Protein AF-A0A0D3I0X2-F1 (afdb_monomer_lite)

Foldseek 3Di:
DDPVVVVVVCVVVPPVDDPPPLDAQPPDDQDPVQVVVDPLFQQQDDDDGGPQLLVLLVVLVVQCVDVVCVVVSVVSSCVSCVVNVHDCPDPSNDDDQLAPDDPPDDDPDDDDDNGPWDWQAQDADPPPRDTGTFGQRPQQDPVSWHADPPPRDTDDVVVVLVSLLVVLVVLLVCQVPFAWAFPPPRDSDDPPDPGDTDGPDDVVVNLSVLVSQLSSCVSNVRVVSNVSSVVSCCVVPVPPDVPVVVVVPPDD

pLDDT: mean 73.33, std 18.52, range [32.84, 94.56]

Secondary structure (DSSP, 8-state):
--HHHHHHHHHHH-----S---PPTTSSSPPHHHHHTS---TT--S----HHHHHHHHHHHHHTTSGGGHHHHHHHHHHHHHHTT--TT-GGGS---S------S--------SS---EEEEEEPTTT--EEEEETTTSB-TTS-BB-TTT-PBPPHHHHHHHHHHHHHHHHHHHHSPPEEETTT--S--SS--PPEEESS-HHHHHHHHHHHHHHHHHHT-HHHHHHHHHHHHHHHTT--TTHHHHTTS--

InterPro domains:
  IPR029703 DNA polymerase epsilon catalytic subunit [PTHR10670] (107-233)
  IPR054475 DNA polymerase-epsilon, zinc finger domain [PF22912] (177-227)

Radius of gyration: 24.67 Å; chains: 1; bounding box: 51×56×85 Å

Sequence (252 aa):
MSAIEKVAEVRTTMSSAGAVEVRRPGEGEPTDEELSSFPLAAGAHLPMSSPALEFTKMVTHLVGLDPLLEDGVVRLRRNLLQLLAVQEFAPEARFVNPCRTFCALRQPARFVNPCRTFVLPDAVCSHCHDVRDLDLCRDATPSREWACSVCGSTHDPEVVEARLVQVVQQRAMAFLAQDRECRKCRTERCPTCAGRFTLRKPPDELRATFDTFASIAHHFDLPYLAETCAWLSASVFGKFSKAEVANCFQRR

Organism: Emiliania huxleyi (strain CCMP1516) (NCBI:txid280463)

Structure (mmCIF, N/CA/C/O backbone):
data_AF-A0A0D3I0X2-F1
#
_entry.id   AF-A0A0D3I0X2-F1
#
loop_
_atom_site.group_PDB
_atom_site.id
_atom_site.type_symbol
_atom_site.label_atom_id
_atom_site.label_alt_id
_atom_site.label_comp_id
_atom_site.label_asym_id
_atom_site.label_entity_id
_atom_site.label_seq_id
_atom_site.pdbx_PDB_ins_code
_atom_site.Cartn_x
_atom_site.Cartn_y
_atom_site.Cartn_z
_atom_site.occupancy
_atom_site.B_iso_or_equiv
_atom_site.auth_seq_id
_atom_site.auth_comp_id
_atom_site.auth_asym_id
_atom_site.auth_atom_id
_atom_site.pdbx_PDB_model_num
ATOM 1 N N . MET A 1 1 ? 1.845 -29.295 53.803 1.00 52.22 1 MET A N 1
ATOM 2 C CA . MET A 1 1 ? 1.586 -29.344 52.353 1.00 52.22 1 MET A CA 1
ATOM 3 C C . MET A 1 1 ? 2.565 -28.427 51.645 1.00 52.22 1 MET A C 1
ATOM 5 O O . MET A 1 1 ? 2.591 -27.233 51.938 1.00 52.22 1 MET A O 1
ATOM 9 N N . SER A 1 2 ? 3.426 -29.006 50.813 1.00 67.19 2 SER A N 1
ATOM 10 C CA . SER A 1 2 ? 4.481 -28.311 50.064 1.00 67.19 2 SER A CA 1
ATOM 11 C C . SER A 1 2 ? 3.876 -27.456 48.945 1.00 67.19 2 SER A C 1
ATOM 13 O O . SER A 1 2 ? 2.837 -27.805 48.389 1.00 67.19 2 SER A O 1
ATOM 15 N N . ALA A 1 3 ? 4.531 -26.353 48.567 1.00 60.84 3 ALA A N 1
ATOM 16 C CA . ALA A 1 3 ? 4.123 -25.535 47.417 1.00 60.84 3 ALA A CA 1
ATOM 17 C C . ALA A 1 3 ? 3.986 -26.367 46.123 1.00 60.84 3 ALA A C 1
ATOM 19 O O . ALA A 1 3 ? 3.169 -26.051 45.265 1.00 60.84 3 ALA A O 1
ATOM 20 N N . ILE A 1 4 ? 4.730 -27.473 46.027 1.00 64.81 4 ILE A N 1
ATOM 21 C CA . ILE A 1 4 ? 4.690 -28.423 44.909 1.00 64.81 4 ILE A CA 1
ATOM 22 C C . ILE A 1 4 ? 3.347 -29.169 44.843 1.00 64.81 4 ILE A C 1
ATOM 24 O O . ILE A 1 4 ? 2.810 -29.360 43.755 1.00 64.81 4 ILE A O 1
ATOM 28 N N . GLU A 1 5 ? 2.768 -29.536 45.988 1.00 66.75 5 GLU A N 1
ATOM 29 C CA . GLU A 1 5 ? 1.476 -30.238 46.047 1.00 66.75 5 GLU A CA 1
ATOM 30 C C . GLU A 1 5 ? 0.333 -29.312 45.624 1.00 66.75 5 GLU A C 1
ATOM 32 O O . GLU A 1 5 ? -0.530 -29.717 44.852 1.00 66.75 5 GLU A O 1
ATOM 37 N N . LYS A 1 6 ? 0.392 -28.032 46.015 1.00 67.31 6 LYS A N 1
ATOM 38 C CA . LYS A 1 6 ? -0.587 -27.018 45.590 1.00 67.31 6 LYS A CA 1
ATOM 39 C C . LYS A 1 6 ? -0.515 -26.719 44.092 1.00 67.31 6 LYS A C 1
ATOM 41 O O . LYS A 1 6 ? -1.543 -26.524 43.457 1.00 67.31 6 LYS A O 1
ATOM 46 N N . VAL A 1 7 ? 0.684 -26.701 43.503 1.00 60.53 7 VAL A N 1
ATOM 47 C CA . VAL A 1 7 ? 0.844 -26.525 42.048 1.00 60.53 7 VAL A CA 1
ATOM 48 C C . VAL A 1 7 ? 0.309 -27.739 41.285 1.00 60.53 7 VAL A C 1
ATOM 50 O O . VAL A 1 7 ? -0.297 -27.566 40.229 1.00 60.53 7 VAL A O 1
ATOM 53 N N . ALA A 1 8 ? 0.492 -28.953 41.815 1.00 59.06 8 ALA A N 1
ATOM 54 C CA . ALA A 1 8 ? -0.076 -30.168 41.234 1.00 59.06 8 ALA A CA 1
ATOM 55 C C . ALA A 1 8 ? -1.611 -30.175 41.313 1.00 59.06 8 ALA A C 1
ATOM 57 O O . ALA A 1 8 ? -2.262 -30.502 40.325 1.00 59.06 8 ALA A O 1
ATOM 58 N N . GLU A 1 9 ? -2.170 -29.735 42.441 1.00 57.31 9 GLU A N 1
ATOM 59 C CA . GLU A 1 9 ? -3.611 -29.625 42.678 1.00 57.31 9 GLU A CA 1
ATOM 60 C C . GLU A 1 9 ? -4.268 -28.569 41.779 1.00 57.31 9 GLU A C 1
ATOM 62 O O . GLU A 1 9 ? -5.304 -28.834 41.178 1.00 57.31 9 GLU A O 1
ATOM 67 N N . VAL A 1 10 ? -3.638 -27.407 41.577 1.00 61.03 10 VAL A N 1
ATOM 68 C CA . VAL A 1 10 ? -4.113 -26.393 40.613 1.00 61.03 10 VAL A CA 1
ATOM 69 C C . VAL A 1 10 ? -4.079 -26.937 39.179 1.00 61.03 10 VAL A C 1
ATOM 71 O O . VAL A 1 10 ? -4.982 -26.658 38.394 1.00 61.03 10 VAL A O 1
ATOM 74 N N . ARG A 1 11 ? -3.083 -27.765 38.835 1.00 53.34 11 ARG A N 1
ATOM 75 C CA . ARG A 1 11 ? -2.975 -28.397 37.509 1.00 53.34 11 ARG A CA 1
ATOM 76 C C . ARG A 1 11 ? -4.053 -29.448 37.243 1.00 53.34 11 ARG A C 1
ATOM 78 O O . ARG A 1 11 ? -4.432 -29.616 36.090 1.00 53.34 11 ARG A O 1
ATOM 85 N N . THR A 1 12 ? -4.509 -30.164 38.270 1.00 54.72 12 THR A N 1
ATOM 86 C CA . THR A 1 12 ? -5.566 -31.180 38.143 1.00 54.72 12 THR A CA 1
ATOM 87 C C . THR A 1 12 ? -6.973 -30.617 38.321 1.00 54.72 12 THR A C 1
ATOM 89 O O . THR A 1 12 ? -7.910 -31.167 37.751 1.00 54.72 12 THR A O 1
ATOM 92 N N . THR A 1 13 ? -7.140 -29.529 39.078 1.00 50.38 13 THR A N 1
ATOM 93 C CA . THR A 1 13 ? -8.457 -28.917 39.348 1.00 50.38 13 THR A CA 1
ATOM 94 C C . THR A 1 13 ? -8.849 -27.838 38.342 1.00 50.38 13 THR A C 1
ATOM 96 O O . THR A 1 13 ? -10.039 -27.642 38.096 1.00 50.38 13 THR A O 1
ATOM 99 N N . MET A 1 14 ? -7.888 -27.172 37.695 1.00 43.53 14 MET A N 1
ATOM 100 C CA . MET A 1 14 ? -8.181 -26.253 36.594 1.00 43.53 14 MET A CA 1
ATOM 101 C C . MET A 1 14 ? -8.300 -27.031 35.281 1.00 43.53 14 MET A C 1
ATOM 103 O O . MET A 1 14 ? -7.376 -27.053 34.467 1.00 43.53 14 MET A O 1
ATOM 107 N N . SER A 1 15 ? -9.467 -27.630 35.034 1.00 49.09 15 SER A N 1
ATOM 108 C CA . SER A 1 15 ? -9.894 -27.905 33.658 1.00 49.09 15 SER A CA 1
ATOM 109 C C . SER A 1 15 ? -10.128 -26.556 32.973 1.00 49.09 15 SER A C 1
ATOM 111 O O . SER A 1 15 ? -11.235 -26.027 32.973 1.00 49.09 15 SER A O 1
ATOM 113 N N . SER A 1 16 ? -9.064 -25.948 32.442 1.00 48.19 16 SER A N 1
ATOM 114 C CA . SER A 1 16 ? -9.124 -24.653 31.748 1.00 48.19 16 SER A CA 1
ATOM 115 C C . SER A 1 16 ? -9.831 -24.729 30.394 1.00 48.19 16 SER A C 1
ATOM 117 O O . SER A 1 16 ? -9.992 -23.715 29.724 1.00 48.19 16 SER A O 1
ATOM 119 N N . ALA A 1 17 ? -10.250 -25.920 29.983 1.00 42.09 17 ALA A N 1
ATOM 120 C CA . ALA A 1 17 ? -11.205 -26.099 28.917 1.00 42.09 17 ALA A CA 1
ATOM 121 C C . ALA A 1 17 ? -12.562 -26.371 29.573 1.00 42.09 17 ALA A C 1
ATOM 123 O O . ALA A 1 17 ? -12.828 -27.476 30.051 1.00 42.09 17 ALA A O 1
ATOM 124 N N . GLY A 1 18 ? -13.455 -25.376 29.550 1.00 37.41 18 GLY A N 1
ATOM 125 C CA . GLY A 1 18 ? -14.846 -25.728 29.277 1.00 37.41 18 GLY A CA 1
ATOM 126 C C . GLY A 1 18 ? -14.848 -26.603 28.023 1.00 37.41 18 GLY A C 1
ATOM 127 O O . GLY A 1 18 ? -13.968 -26.433 27.179 1.00 37.41 18 GLY A O 1
ATOM 128 N N . ALA A 1 19 ? -15.762 -27.564 27.924 1.00 39.19 19 ALA A N 1
ATOM 129 C CA . ALA A 1 19 ? -15.902 -28.452 26.771 1.00 39.19 19 ALA A CA 1
ATOM 130 C C . ALA A 1 19 ? -16.348 -27.675 25.512 1.00 39.19 19 ALA A C 1
ATOM 132 O O . ALA A 1 19 ? -17.413 -27.906 24.954 1.00 39.19 19 ALA A O 1
ATOM 133 N N . VAL A 1 20 ? -15.545 -26.699 25.103 1.00 46.72 20 VAL A N 1
ATOM 134 C CA . VAL A 1 20 ? -15.553 -26.094 23.791 1.00 46.72 20 VAL A CA 1
ATOM 135 C C . VAL A 1 20 ? -14.783 -27.080 22.940 1.00 46.72 20 VAL A C 1
ATOM 137 O O . VAL A 1 20 ? -13.605 -27.346 23.178 1.00 46.72 20 VAL A O 1
ATOM 140 N N . GLU A 1 21 ? -15.486 -27.685 21.999 1.00 43.50 21 GLU A N 1
ATOM 141 C CA . GLU A 1 21 ? -14.891 -28.493 20.951 1.00 43.50 21 GLU A CA 1
ATOM 142 C C . GLU A 1 21 ? -13.906 -27.592 20.190 1.00 43.50 21 GLU A C 1
ATOM 144 O O . GLU A 1 21 ? -14.297 -26.762 19.371 1.00 43.50 21 GLU A O 1
ATOM 149 N N . VAL A 1 22 ? -12.616 -27.670 20.533 1.00 51.34 22 VAL A N 1
ATOM 150 C CA . VAL A 1 22 ? -11.572 -26.923 19.830 1.00 51.34 22 VAL A CA 1
ATOM 151 C C . VAL A 1 22 ? -11.404 -27.591 18.471 1.00 51.34 22 VAL A C 1
ATOM 153 O O . VAL A 1 22 ? -10.641 -28.547 18.322 1.00 51.34 22 VAL A O 1
ATOM 156 N N . ARG A 1 23 ? -12.164 -27.118 17.480 1.00 55.72 23 ARG A N 1
ATOM 157 C CA . ARG A 1 23 ? -11.932 -27.464 16.077 1.00 55.72 23 ARG A CA 1
ATOM 158 C C . ARG A 1 23 ? -10.517 -27.047 15.709 1.00 55.72 23 ARG A C 1
ATOM 160 O O . ARG A 1 23 ? -10.079 -25.946 16.056 1.00 55.72 23 ARG A O 1
ATOM 167 N N . ARG A 1 24 ? -9.796 -27.916 15.001 1.00 55.38 24 ARG A N 1
ATOM 168 C CA . ARG A 1 24 ? -8.497 -27.530 14.457 1.00 55.38 24 ARG A CA 1
ATOM 169 C C . ARG A 1 24 ? -8.706 -26.382 13.468 1.00 55.38 24 ARG A C 1
ATOM 171 O O . ARG A 1 24 ? -9.564 -26.504 12.591 1.00 55.38 24 ARG A O 1
ATOM 178 N N . PRO A 1 25 ? -7.929 -25.292 13.564 1.00 53.81 25 PRO A N 1
ATOM 179 C CA . PRO A 1 25 ? -7.861 -24.298 12.502 1.00 53.81 25 PRO A CA 1
ATOM 180 C C . PRO A 1 25 ? -7.591 -25.002 11.163 1.00 53.81 25 PRO A C 1
ATOM 182 O O . PRO A 1 25 ? -6.590 -25.700 11.049 1.00 53.81 25 PRO A O 1
ATOM 185 N N . GLY A 1 26 ? -8.511 -24.884 10.199 1.00 51.28 26 GLY A N 1
ATOM 186 C CA . GLY A 1 26 ? -8.411 -25.528 8.879 1.00 51.28 26 GLY A CA 1
ATOM 187 C C . GLY A 1 26 ? -9.224 -26.819 8.678 1.00 51.28 26 GLY A C 1
ATOM 188 O O . GLY A 1 26 ? -9.308 -27.297 7.548 1.00 51.28 26 GLY A O 1
ATOM 189 N N . GLU A 1 27 ? -9.864 -27.381 9.711 1.00 42.50 27 GLU A N 1
ATOM 190 C CA . GLU A 1 27 ? -10.847 -28.466 9.541 1.00 42.50 27 GLU A CA 1
ATOM 191 C C . GLU A 1 27 ? -12.246 -27.875 9.269 1.00 42.50 27 GLU A C 1
ATOM 193 O O . GLU A 1 27 ? -13.031 -27.640 10.186 1.00 42.50 27 GLU A O 1
ATOM 198 N N . GLY A 1 28 ? -12.542 -27.627 7.987 1.00 50.09 28 GLY A N 1
ATOM 199 C CA . GLY A 1 28 ? -13.816 -27.076 7.497 1.00 50.09 28 GLY A CA 1
ATOM 200 C C . GLY A 1 28 ? -13.646 -25.755 6.741 1.00 50.09 28 GLY A C 1
ATOM 201 O O . GLY A 1 28 ? -12.649 -25.057 6.924 1.00 50.09 28 GLY A O 1
ATOM 202 N N . GLU A 1 29 ? -14.600 -25.419 5.864 1.00 45.88 29 GLU A N 1
ATOM 203 C CA . GLU A 1 29 ? -14.673 -24.058 5.316 1.00 45.88 29 GLU A CA 1
ATOM 204 C C . GLU A 1 29 ? -14.894 -23.075 6.478 1.00 45.88 29 GLU A C 1
ATOM 206 O O . GLU A 1 29 ? -15.715 -23.368 7.356 1.00 45.88 29 GLU A O 1
ATOM 211 N N . PRO A 1 30 ? -14.149 -21.954 6.532 1.00 53.34 30 PRO A N 1
ATOM 212 C CA . PRO A 1 30 ? -14.340 -20.951 7.570 1.00 53.34 30 PRO A CA 1
ATOM 213 C C . PRO A 1 30 ? -15.793 -20.483 7.540 1.00 53.34 30 PRO A C 1
ATOM 215 O O . PRO A 1 30 ? -16.331 -20.167 6.478 1.00 53.34 30 PRO A O 1
ATOM 218 N N . THR A 1 31 ? -16.439 -20.485 8.700 1.00 54.09 31 THR A N 1
ATOM 219 C CA . THR A 1 31 ? -17.833 -20.046 8.795 1.00 54.09 31 THR A CA 1
ATOM 220 C C . THR A 1 31 ? -17.919 -18.536 8.555 1.00 54.09 31 THR A C 1
ATOM 222 O O . THR A 1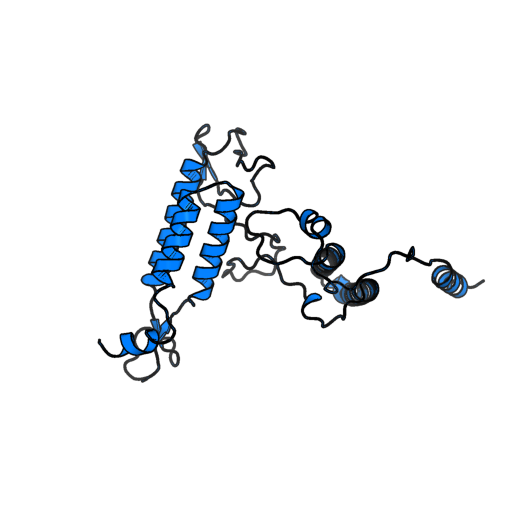 31 ? -17.005 -17.791 8.915 1.00 54.09 31 THR A O 1
ATOM 225 N N . ASP A 1 32 ? -19.020 -18.055 7.968 1.00 52.53 32 ASP A N 1
ATOM 226 C CA . ASP A 1 32 ? -19.218 -16.618 7.709 1.00 52.53 32 ASP A CA 1
ATOM 227 C C . ASP A 1 32 ? -19.090 -15.764 8.991 1.00 52.53 32 ASP A C 1
ATOM 229 O O . ASP A 1 32 ? -18.647 -14.616 8.939 1.00 52.53 32 ASP A O 1
ATOM 233 N N . GLU A 1 33 ? -19.387 -16.335 10.164 1.00 55.12 33 GLU A N 1
ATOM 234 C CA . GLU A 1 33 ? -19.207 -15.692 11.474 1.00 55.12 33 GLU A CA 1
ATOM 235 C C . GLU A 1 33 ? -17.722 -15.478 11.835 1.00 55.12 33 GLU A C 1
ATOM 237 O O . GLU A 1 33 ? -17.339 -14.403 12.313 1.00 55.12 33 GLU A O 1
ATOM 242 N N . GLU A 1 34 ? -16.856 -16.454 11.553 1.00 55.00 34 GLU A N 1
ATOM 243 C CA . GLU A 1 34 ? -15.406 -16.358 11.783 1.00 55.00 34 GLU A CA 1
ATOM 244 C C . GLU A 1 34 ? -14.752 -15.343 10.839 1.00 55.00 34 GLU A C 1
ATOM 246 O O . GLU A 1 34 ? -13.874 -14.585 11.258 1.00 55.00 34 GLU A O 1
ATOM 251 N N . LEU A 1 35 ? -15.222 -15.268 9.592 1.00 53.28 35 LEU A N 1
ATOM 252 C CA . LEU A 1 35 ? -14.774 -14.277 8.610 1.00 53.28 35 LEU A CA 1
ATOM 253 C C . LEU A 1 35 ? -15.269 -12.863 8.951 1.00 53.28 35 LEU A C 1
ATOM 255 O O . LEU A 1 35 ? -14.519 -11.900 8.788 1.00 53.28 35 LEU A O 1
ATOM 259 N N . SER A 1 36 ? -16.490 -12.731 9.485 1.00 55.12 36 SER A N 1
ATOM 260 C CA . SER A 1 36 ? -17.053 -11.445 9.932 1.00 55.12 36 SER A CA 1
ATOM 261 C C . SER A 1 36 ? -16.343 -10.854 11.157 1.00 55.12 36 SER A C 1
ATOM 263 O O . SER A 1 36 ? -16.402 -9.647 11.393 1.00 55.12 36 SER A O 1
ATOM 265 N N . SER A 1 37 ? -15.642 -11.696 11.923 1.00 58.50 37 SER A N 1
ATOM 266 C CA . SER A 1 37 ? -14.908 -11.291 13.128 1.00 58.50 37 SER A CA 1
ATOM 267 C C . SER A 1 37 ? -13.639 -10.493 12.816 1.00 58.50 37 SER A C 1
ATOM 269 O O . SER A 1 37 ? -13.075 -9.852 13.706 1.00 58.50 37 SER A O 1
ATOM 271 N N . PHE A 1 38 ? -13.173 -10.521 11.566 1.00 58.53 38 PHE A N 1
ATOM 272 C CA . PHE A 1 38 ? -12.003 -9.769 11.142 1.00 58.53 38 PHE A CA 1
ATOM 273 C C . PHE A 1 38 ? -12.405 -8.446 10.486 1.00 58.53 38 PHE A C 1
ATOM 275 O O . PHE A 1 38 ? -13.231 -8.434 9.572 1.00 58.53 38 PHE A O 1
ATOM 282 N N . PRO A 1 39 ? -11.795 -7.314 10.886 1.00 60.75 39 PRO A N 1
ATOM 283 C CA . PRO A 1 39 ? -12.053 -6.055 10.212 1.00 60.75 39 PRO A CA 1
ATOM 284 C C . PRO A 1 39 ? -11.578 -6.158 8.759 1.00 60.75 39 PRO A C 1
ATOM 286 O O . PRO A 1 39 ? -10.399 -6.406 8.493 1.00 60.75 39 PRO A O 1
ATOM 289 N N . LEU A 1 40 ? -12.496 -5.934 7.815 1.00 59.12 40 LEU A N 1
ATOM 290 C CA . LEU A 1 40 ? -12.200 -5.729 6.395 1.00 59.12 40 LEU A CA 1
ATOM 291 C C . LEU A 1 40 ? -11.487 -4.381 6.221 1.00 59.12 40 LEU A C 1
ATOM 293 O O . LEU A 1 40 ? -12.068 -3.404 5.751 1.00 59.12 40 LEU A O 1
ATOM 297 N N . ALA A 1 41 ? -10.235 -4.308 6.665 1.00 57.94 41 ALA A N 1
ATOM 298 C CA . ALA A 1 41 ? -9.409 -3.119 6.539 1.00 57.94 41 ALA A CA 1
ATOM 299 C C . ALA A 1 41 ? -8.875 -2.986 5.106 1.00 57.94 41 ALA A C 1
ATOM 301 O O . ALA A 1 41 ? -8.519 -3.977 4.457 1.00 57.94 41 ALA A O 1
ATOM 302 N N . ALA A 1 42 ? -8.768 -1.748 4.622 1.00 55.06 42 ALA A N 1
ATOM 303 C CA . ALA A 1 42 ? -8.085 -1.466 3.368 1.00 55.06 42 ALA A CA 1
ATOM 304 C C . ALA A 1 42 ? -6.645 -2.021 3.412 1.00 55.06 42 ALA A C 1
ATOM 306 O O . ALA A 1 42 ? -5.886 -1.783 4.354 1.00 55.06 42 ALA A O 1
ATOM 307 N N . GLY A 1 43 ? -6.272 -2.809 2.400 1.00 54.72 43 GLY A N 1
ATOM 308 C CA . GLY A 1 43 ? -4.947 -3.436 2.319 1.00 54.72 43 GLY A CA 1
ATOM 309 C C . GLY A 1 43 ? -4.790 -4.766 3.072 1.00 54.72 43 GLY A C 1
ATOM 310 O O . GLY A 1 43 ? -3.658 -5.255 3.190 1.00 54.72 43 GLY A O 1
ATOM 311 N N . ALA A 1 44 ? -5.881 -5.374 3.554 1.00 58.97 44 ALA A N 1
ATOM 312 C CA . ALA A 1 44 ? -5.880 -6.765 4.002 1.00 58.97 44 ALA A CA 1
ATOM 313 C C . ALA A 1 44 ? -5.539 -7.691 2.821 1.00 58.97 44 ALA A C 1
ATOM 315 O O . ALA A 1 44 ? -6.206 -7.679 1.791 1.00 58.97 44 ALA A O 1
ATOM 316 N N . HIS A 1 45 ? -4.464 -8.470 2.950 1.00 57.34 45 HIS A N 1
ATOM 317 C CA . HIS A 1 45 ? -3.955 -9.306 1.855 1.00 57.34 45 HIS A CA 1
ATOM 318 C C . HIS A 1 45 ? -3.671 -10.756 2.265 1.00 57.34 45 HIS A C 1
ATOM 320 O O . HIS A 1 45 ? -3.210 -11.545 1.441 1.00 57.34 45 HIS A O 1
ATOM 326 N N . LEU A 1 46 ? -3.912 -11.099 3.534 1.00 61.47 46 LEU A N 1
ATOM 327 C CA . LEU A 1 46 ? -3.808 -12.465 4.028 1.00 61.47 46 LEU A CA 1
ATOM 328 C C . LEU A 1 46 ? -5.197 -13.036 4.304 1.00 61.47 46 LEU A C 1
ATOM 330 O O . LEU A 1 46 ? -5.994 -12.362 4.958 1.00 61.47 46 LEU A O 1
ATOM 334 N N . PRO A 1 47 ? -5.473 -14.275 3.858 1.00 60.84 47 PRO A N 1
ATOM 335 C CA . PRO A 1 47 ? -6.647 -15.003 4.304 1.00 60.84 47 PRO A CA 1
ATOM 336 C C . PRO A 1 47 ? -6.436 -15.391 5.771 1.00 60.84 47 PRO A C 1
ATOM 338 O O . PRO A 1 47 ? -5.561 -16.196 6.090 1.00 60.84 47 PRO A O 1
ATOM 341 N N . MET A 1 48 ? -7.203 -14.775 6.666 1.00 64.94 48 MET A N 1
ATOM 342 C CA . MET A 1 48 ? -7.211 -15.125 8.084 1.00 64.94 48 MET A CA 1
ATOM 343 C C . MET A 1 48 ? -8.246 -16.228 8.289 1.00 64.94 48 MET A C 1
ATOM 345 O O . MET A 1 48 ? -9.406 -16.050 7.932 1.00 64.94 48 MET A O 1
ATOM 349 N N . SER A 1 49 ? -7.811 -17.382 8.796 1.00 65.62 49 SER A N 1
ATOM 350 C CA . SER A 1 49 ? -8.689 -18.540 8.986 1.00 65.62 49 SER A CA 1
ATOM 351 C C . SER A 1 49 ? -9.369 -18.506 10.349 1.00 65.62 49 SER A C 1
ATOM 353 O O . SER A 1 49 ? -10.586 -18.408 10.416 1.00 65.62 49 SER A O 1
ATOM 355 N N . SER A 1 50 ? -8.593 -18.550 11.438 1.00 76.69 50 SER A N 1
ATOM 356 C CA . SER A 1 50 ? -9.141 -18.593 12.795 1.00 76.69 50 SER A CA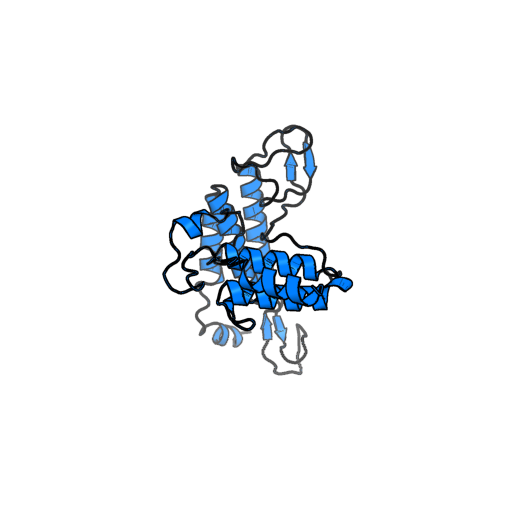 1
ATOM 357 C C . SER A 1 50 ? -8.685 -17.409 13.663 1.00 76.69 50 SER A C 1
ATOM 359 O O . SER A 1 50 ? -7.479 -17.164 13.808 1.00 76.69 50 SER A O 1
ATOM 361 N N . PRO A 1 51 ? -9.626 -16.686 14.307 1.00 79.25 51 PRO A N 1
ATOM 362 C CA . PRO A 1 51 ? -9.313 -15.546 15.175 1.00 79.25 51 PRO A CA 1
ATOM 363 C C . PRO A 1 51 ? -8.318 -15.877 16.289 1.00 79.25 51 PRO A C 1
ATOM 365 O O . PRO A 1 51 ? -7.384 -15.118 16.545 1.00 79.25 51 PRO A O 1
ATOM 368 N N . ALA A 1 52 ? -8.468 -17.042 16.924 1.00 80.81 52 ALA A N 1
ATOM 369 C CA . ALA A 1 52 ? -7.612 -17.454 18.033 1.00 80.81 52 ALA A CA 1
ATOM 370 C 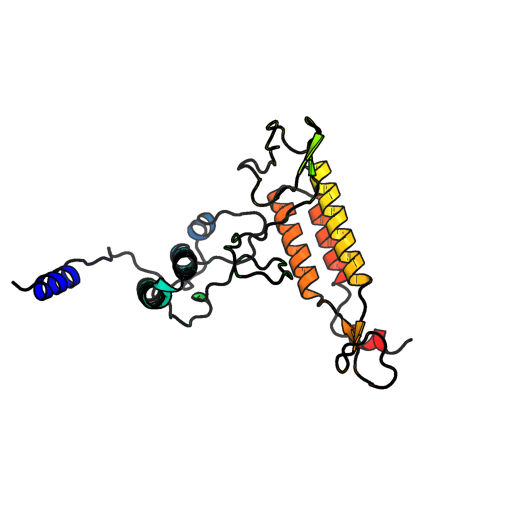C . ALA A 1 52 ? -6.163 -17.744 17.599 1.00 80.81 52 ALA A C 1
ATOM 372 O O . ALA A 1 52 ? -5.217 -17.428 18.331 1.00 80.81 52 ALA A O 1
ATOM 373 N N . LEU A 1 53 ? -5.970 -18.311 16.402 1.00 81.12 53 LEU A N 1
ATOM 374 C CA . LEU A 1 53 ? -4.641 -18.570 15.851 1.00 81.12 53 LEU A CA 1
ATOM 375 C C . LEU A 1 53 ? -3.954 -17.266 15.452 1.00 81.12 53 LEU A C 1
ATOM 377 O O . LEU A 1 53 ? -2.793 -17.066 15.808 1.00 81.12 53 LEU A O 1
ATOM 381 N N . GLU A 1 54 ? -4.661 -16.368 14.766 1.00 77.75 54 GLU A N 1
ATOM 382 C CA . GLU A 1 54 ? -4.105 -15.067 14.381 1.00 77.75 54 GLU A CA 1
ATOM 383 C C . GLU A 1 54 ? -3.758 -14.213 15.603 1.00 77.75 54 GLU A C 1
ATOM 385 O O . GLU A 1 54 ? -2.645 -13.688 15.689 1.00 77.75 54 GLU A O 1
ATOM 390 N N . PHE A 1 55 ? -4.628 -14.180 16.615 1.00 81.50 55 PHE A N 1
ATOM 391 C CA . PHE A 1 55 ? -4.338 -13.524 17.890 1.00 81.50 55 PHE A CA 1
ATOM 392 C C . PHE A 1 55 ? -3.081 -14.100 18.554 1.00 81.50 55 PHE A C 1
ATOM 394 O O . PHE A 1 55 ? -2.177 -13.357 18.942 1.00 81.50 55 PHE A O 1
ATOM 401 N N . THR A 1 56 ? -2.977 -15.430 18.622 1.00 84.56 56 THR A N 1
ATOM 402 C CA . THR A 1 56 ? -1.806 -16.117 19.183 1.00 84.56 56 THR A CA 1
ATOM 403 C C . THR A 1 56 ? -0.530 -15.749 18.431 1.00 84.56 56 THR A C 1
ATOM 405 O O . THR A 1 56 ? 0.494 -15.448 19.055 1.00 84.56 56 THR A O 1
ATOM 408 N N . LYS A 1 57 ? -0.565 -15.727 17.094 1.00 81.06 57 LYS A N 1
ATOM 409 C CA . LYS A 1 57 ? 0.586 -15.326 16.276 1.00 81.06 57 LYS A CA 1
ATOM 410 C C . LYS A 1 57 ? 0.980 -13.869 16.529 1.00 81.06 57 LYS A C 1
ATOM 412 O O . LYS A 1 57 ? 2.165 -13.601 16.705 1.00 81.06 57 LYS A O 1
ATOM 417 N N . MET A 1 58 ? 0.014 -12.950 16.576 1.00 79.50 58 MET A N 1
ATOM 418 C CA . MET A 1 58 ? 0.266 -11.522 16.801 1.00 79.50 58 MET A CA 1
ATOM 419 C C . MET A 1 58 ? 0.850 -11.258 18.191 1.00 79.50 58 MET A C 1
ATOM 421 O O . MET A 1 58 ? 1.885 -10.604 18.298 1.00 79.50 58 MET A O 1
ATOM 425 N N . VAL A 1 59 ? 0.240 -11.799 19.249 1.00 85.38 59 VAL A N 1
ATOM 426 C CA . VAL A 1 59 ? 0.700 -11.594 20.632 1.00 85.38 59 VAL A CA 1
ATOM 427 C C . VAL A 1 59 ? 2.080 -12.205 20.850 1.00 85.38 59 VAL A C 1
ATOM 429 O O . VAL A 1 59 ? 2.962 -11.544 21.393 1.00 85.38 59 VAL A O 1
ATOM 432 N N . THR A 1 60 ? 2.310 -13.438 20.385 1.00 85.38 60 THR A N 1
ATOM 433 C CA . THR A 1 60 ? 3.632 -14.076 20.525 1.00 85.38 60 THR A CA 1
ATOM 434 C C . THR A 1 60 ? 4.709 -13.339 19.734 1.00 85.38 60 THR A C 1
ATOM 436 O O . THR A 1 60 ? 5.833 -13.228 20.213 1.00 85.38 60 THR A O 1
ATOM 439 N N . HIS A 1 61 ? 4.377 -12.773 18.571 1.00 82.44 61 HIS A N 1
ATOM 440 C CA . HIS A 1 61 ? 5.318 -11.948 17.820 1.00 82.44 61 HIS A CA 1
ATOM 441 C C . HIS A 1 61 ? 5.623 -10.615 18.520 1.00 82.44 61 HIS A C 1
ATOM 443 O O . HIS A 1 61 ? 6.787 -10.244 18.612 1.00 82.44 61 HIS A O 1
ATOM 449 N N . LEU A 1 62 ? 4.604 -9.928 19.049 1.00 82.88 62 LEU A N 1
ATOM 450 C CA . LEU A 1 62 ? 4.750 -8.659 19.770 1.00 82.88 62 LEU A CA 1
ATOM 451 C C . LEU A 1 62 ? 5.622 -8.787 21.018 1.00 82.88 62 LEU A C 1
ATOM 453 O O . LEU A 1 62 ? 6.535 -7.990 21.212 1.00 82.88 62 LEU A O 1
ATOM 457 N N . VAL A 1 63 ? 5.356 -9.793 21.853 1.00 84.12 63 VAL A N 1
ATOM 458 C CA . VAL A 1 63 ? 6.146 -10.038 23.070 1.00 84.12 63 VAL A CA 1
ATOM 459 C C . VAL A 1 63 ? 7.559 -10.510 22.707 1.00 84.12 63 VAL A C 1
ATOM 461 O O . VAL A 1 63 ? 8.512 -10.184 23.405 1.00 84.12 63 VAL A O 1
ATOM 464 N N . GLY A 1 64 ? 7.715 -11.208 21.577 1.00 83.69 64 GLY A N 1
ATOM 465 C CA . GLY A 1 64 ? 9.013 -11.612 21.033 1.00 83.69 64 GLY A CA 1
ATOM 466 C C . GLY A 1 64 ? 9.862 -10.475 20.451 1.00 83.69 64 GLY A C 1
ATOM 467 O O . GLY A 1 64 ? 10.980 -10.739 20.025 1.00 83.69 64 GLY A O 1
ATOM 468 N N . LEU A 1 65 ? 9.368 -9.230 20.414 1.00 83.19 65 LEU A N 1
ATOM 469 C CA . LEU A 1 65 ? 10.193 -8.064 20.065 1.00 83.19 65 LEU A CA 1
ATOM 470 C C . LEU A 1 65 ? 11.172 -7.685 21.186 1.00 83.19 65 LEU A C 1
ATOM 472 O O . LEU A 1 65 ? 12.151 -6.989 20.918 1.00 83.19 65 LEU A O 1
ATOM 476 N N . ASP A 1 66 ? 10.909 -8.116 22.423 1.00 85.19 66 ASP A N 1
ATOM 477 C CA . ASP A 1 66 ? 11.815 -7.928 23.553 1.00 85.19 66 ASP A CA 1
ATOM 478 C C . ASP A 1 66 ? 12.787 -9.121 23.656 1.00 85.19 66 ASP A C 1
ATOM 480 O O . ASP A 1 66 ? 12.353 -10.236 23.975 1.00 85.19 66 ASP A O 1
ATOM 484 N N . PRO A 1 67 ? 14.101 -8.919 23.429 1.00 83.94 67 PRO A N 1
ATOM 485 C CA . PRO A 1 67 ? 15.085 -9.998 23.481 1.00 83.94 67 PRO A CA 1
ATOM 486 C C . PRO A 1 67 ? 15.198 -10.647 24.869 1.00 83.94 67 PRO A C 1
ATOM 488 O O . PRO A 1 67 ? 15.637 -11.789 24.977 1.00 83.94 67 PRO A O 1
ATOM 491 N N . LEU A 1 68 ? 14.781 -9.963 25.943 1.00 88.44 68 LEU A N 1
ATOM 492 C CA . LEU A 1 68 ? 14.797 -10.523 27.301 1.00 88.44 68 LEU A CA 1
ATOM 493 C C . LEU A 1 68 ? 13.741 -11.618 27.502 1.00 88.44 68 LEU A C 1
ATOM 495 O O . LEU A 1 68 ? 13.844 -12.412 28.439 1.00 88.44 68 LEU A O 1
ATOM 499 N N . LEU A 1 69 ? 12.717 -11.654 26.646 1.00 88.44 69 LEU A N 1
ATOM 500 C CA . LEU A 1 69 ? 11.569 -12.545 26.782 1.00 88.44 69 LEU A CA 1
ATOM 501 C C . LEU A 1 69 ? 11.589 -13.716 25.792 1.00 88.44 69 LEU A C 1
ATOM 503 O O . LEU A 1 69 ? 10.696 -14.561 25.879 1.00 88.44 69 LEU A O 1
ATOM 507 N N . GLU A 1 70 ? 12.585 -13.820 24.903 1.00 85.69 70 GLU A N 1
ATOM 508 C CA . GLU A 1 70 ? 12.632 -14.823 23.822 1.00 85.69 70 GLU A CA 1
ATOM 509 C C . GLU A 1 70 ? 12.341 -16.251 24.313 1.00 85.69 70 GLU A C 1
ATOM 511 O O . GLU A 1 70 ? 11.409 -16.900 23.830 1.00 85.69 70 GLU A O 1
ATOM 516 N N . ASP A 1 71 ? 13.049 -16.720 25.344 1.00 86.06 71 ASP A N 1
ATOM 517 C CA . ASP A 1 71 ? 12.868 -18.071 25.894 1.00 86.06 71 ASP A CA 1
ATOM 518 C C . ASP A 1 71 ? 11.459 -18.307 26.462 1.00 86.06 71 ASP A C 1
ATOM 520 O O . ASP A 1 71 ? 10.896 -19.405 26.374 1.00 86.06 71 ASP A O 1
ATOM 524 N N . GLY A 1 72 ? 10.882 -17.276 27.085 1.00 88.56 72 GLY A N 1
ATOM 525 C CA . GLY A 1 72 ? 9.522 -17.310 27.618 1.00 88.56 72 GLY A CA 1
ATOM 526 C C . GLY A 1 72 ? 8.480 -17.339 26.505 1.00 88.56 72 GLY A C 1
ATOM 527 O O . GLY A 1 72 ? 7.521 -18.110 26.582 1.00 88.56 72 GLY A O 1
ATOM 528 N N . VAL A 1 73 ? 8.705 -16.558 25.450 1.00 89.50 73 VAL A N 1
ATOM 529 C CA . VAL A 1 73 ? 7.831 -16.449 24.280 1.00 89.50 73 VAL A CA 1
ATOM 530 C C . VAL A 1 73 ? 7.812 -17.744 23.478 1.00 89.50 73 VAL A C 1
ATOM 532 O O . VAL A 1 73 ? 6.732 -18.175 23.078 1.00 89.50 73 VAL A O 1
ATOM 535 N N . VAL A 1 74 ? 8.952 -18.419 23.302 1.00 86.50 74 VAL A N 1
ATOM 536 C CA . VAL A 1 74 ? 9.004 -19.733 22.632 1.00 86.50 74 VAL A CA 1
ATOM 537 C C . VAL A 1 74 ? 8.154 -20.758 23.389 1.00 86.50 74 VAL A C 1
ATOM 539 O O . VAL A 1 74 ? 7.321 -21.444 22.791 1.00 86.50 74 VAL A O 1
ATOM 542 N N . ARG A 1 75 ? 8.282 -20.818 24.723 1.00 87.88 75 ARG A N 1
ATOM 543 C CA . ARG A 1 75 ? 7.453 -21.708 25.558 1.00 87.88 75 ARG A CA 1
ATOM 544 C C . ARG A 1 75 ? 5.972 -21.342 25.498 1.00 87.88 75 ARG A C 1
ATOM 546 O O . ARG A 1 75 ? 5.132 -22.228 25.356 1.00 87.88 75 ARG A O 1
ATOM 553 N N . LEU A 1 76 ? 5.653 -20.051 25.590 1.00 87.94 76 LEU A N 1
ATOM 554 C CA . LEU A 1 76 ? 4.284 -19.545 25.505 1.00 87.94 76 LEU A CA 1
ATOM 555 C C . LEU A 1 76 ? 3.649 -19.916 24.162 1.00 87.94 76 LEU A C 1
ATOM 557 O O . LEU A 1 76 ? 2.562 -20.484 24.135 1.00 87.94 76 LEU A O 1
ATOM 561 N N . ARG A 1 77 ? 4.351 -19.661 23.057 1.00 87.94 77 ARG A N 1
ATOM 562 C CA . ARG A 1 77 ? 3.901 -19.980 21.702 1.00 87.94 77 ARG A CA 1
ATOM 563 C C . ARG A 1 77 ? 3.625 -21.470 21.539 1.00 87.94 77 ARG A C 1
ATOM 565 O O . ARG A 1 77 ? 2.563 -21.826 21.037 1.00 87.94 77 ARG A O 1
ATOM 572 N N . ARG A 1 78 ? 4.530 -22.336 22.003 1.00 86.00 78 ARG A N 1
ATOM 573 C CA . ARG A 1 78 ? 4.327 -23.790 21.964 1.00 86.00 78 ARG A CA 1
ATOM 574 C C . ARG A 1 78 ? 3.076 -24.211 22.737 1.00 86.00 78 ARG A C 1
ATOM 576 O O . ARG A 1 78 ? 2.274 -24.973 22.208 1.00 86.00 78 ARG A O 1
ATOM 583 N N . ASN A 1 79 ? 2.886 -23.692 23.950 1.00 88.00 79 ASN A N 1
ATOM 584 C CA . ASN A 1 79 ? 1.721 -24.023 24.774 1.00 88.00 79 ASN A CA 1
ATOM 585 C C . ASN A 1 79 ? 0.409 -23.528 24.140 1.00 88.00 79 ASN A C 1
ATOM 587 O O . ASN A 1 79 ? -0.569 -24.267 24.109 1.00 88.00 79 ASN A O 1
ATOM 591 N N . LEU A 1 80 ? 0.388 -22.308 23.595 1.00 86.56 80 LEU A N 1
ATOM 592 C CA . LEU A 1 80 ? -0.799 -21.746 22.941 1.00 86.56 80 LEU A CA 1
ATOM 593 C C . LEU A 1 80 ? -1.166 -22.510 21.661 1.00 86.56 80 LEU A C 1
ATOM 595 O O . LEU A 1 80 ? -2.334 -22.815 21.447 1.00 86.56 80 LEU A O 1
ATOM 599 N N . LEU A 1 81 ? -0.183 -22.882 20.835 1.00 85.62 81 LEU A N 1
ATOM 600 C CA . LEU A 1 81 ? -0.436 -23.687 19.635 1.00 85.62 81 LEU A CA 1
ATOM 601 C C . LEU A 1 81 ? -0.927 -25.099 19.984 1.00 85.62 81 LEU A C 1
ATOM 603 O O . LEU A 1 81 ? -1.823 -25.608 19.315 1.00 85.62 81 LEU A O 1
ATOM 607 N N . GLN A 1 82 ? -0.418 -25.694 21.069 1.00 85.88 82 GLN A N 1
ATOM 608 C CA . GLN A 1 82 ? -0.934 -26.962 21.593 1.00 85.88 82 GLN A CA 1
ATOM 609 C C . GLN A 1 82 ? -2.397 -26.855 22.039 1.00 85.88 82 GLN A C 1
ATOM 611 O O . GLN A 1 82 ? -3.174 -27.757 21.732 1.00 85.88 82 GLN A O 1
ATOM 616 N N . LEU A 1 83 ? -2.787 -25.759 22.704 1.00 85.94 83 LEU A N 1
ATOM 617 C CA . LEU A 1 83 ? -4.186 -25.506 23.080 1.00 85.94 83 LEU A CA 1
ATOM 618 C C . LEU A 1 83 ? -5.104 -25.359 21.861 1.00 85.94 83 LEU A C 1
ATOM 620 O O . LEU A 1 83 ? -6.260 -25.756 21.927 1.00 85.94 83 LEU A O 1
ATOM 624 N N . LEU A 1 84 ? -4.583 -24.833 20.752 1.00 83.19 84 LEU A N 1
ATOM 625 C CA . LEU A 1 84 ? -5.298 -24.704 19.477 1.00 83.19 84 LEU A CA 1
ATOM 626 C C . LEU A 1 84 ? -5.207 -25.959 18.594 1.00 83.19 84 LEU A C 1
ATOM 628 O O . LEU A 1 84 ? -5.682 -25.939 17.461 1.00 83.19 84 LEU A O 1
ATOM 632 N N . ALA A 1 85 ? -4.573 -27.033 19.076 1.00 83.44 85 ALA A N 1
ATOM 633 C CA . ALA A 1 85 ? -4.304 -28.254 18.317 1.00 83.44 85 ALA A CA 1
ATOM 634 C C . ALA A 1 85 ? -3.556 -28.024 16.979 1.00 83.44 85 ALA A C 1
ATOM 636 O O . ALA A 1 85 ? -3.680 -28.820 16.045 1.00 83.44 85 ALA A O 1
ATOM 637 N N . VAL A 1 86 ? -2.735 -26.969 16.900 1.00 81.56 86 VAL A N 1
ATOM 638 C CA . VAL A 1 86 ? -1.892 -26.630 15.743 1.00 81.56 86 VAL A CA 1
ATOM 639 C C . VAL A 1 86 ? -0.439 -27.021 16.022 1.00 81.56 86 VAL A C 1
ATOM 641 O O . VAL A 1 86 ? 0.098 -26.787 17.103 1.00 81.56 86 VAL A O 1
ATOM 644 N N . GLN A 1 87 ? 0.234 -27.606 15.031 1.00 78.75 87 GLN A N 1
ATOM 645 C CA . GLN A 1 87 ? 1.654 -27.952 15.144 1.00 78.75 87 GLN A CA 1
ATOM 646 C C . GLN A 1 87 ? 2.540 -26.700 15.073 1.00 78.75 87 GLN A C 1
ATOM 648 O O . GLN A 1 87 ? 2.322 -25.823 14.241 1.00 78.75 87 GLN A O 1
ATOM 653 N N . GLU A 1 88 ? 3.599 -26.645 15.884 1.00 75.25 88 GLU A N 1
ATOM 654 C CA . GLU A 1 88 ? 4.505 -25.484 15.972 1.00 75.25 88 GLU A CA 1
ATOM 655 C C . GLU A 1 88 ? 5.143 -25.097 14.626 1.00 75.25 88 GLU A C 1
ATOM 657 O O . GLU A 1 88 ? 5.330 -23.913 14.331 1.00 75.25 88 GLU A O 1
ATOM 662 N N . PHE A 1 89 ? 5.417 -26.104 13.796 1.00 76.69 89 PHE A N 1
ATOM 663 C CA . PHE A 1 89 ? 6.052 -25.971 12.484 1.00 76.69 89 PHE A CA 1
ATOM 664 C C . PHE A 1 89 ? 5.063 -26.036 11.313 1.00 76.69 89 PHE A C 1
ATOM 666 O O . PHE A 1 89 ? 5.492 -26.106 10.160 1.00 76.69 89 PHE A O 1
ATOM 673 N N . ALA A 1 90 ? 3.752 -26.034 11.574 1.00 76.44 90 ALA A N 1
ATOM 674 C CA . ALA A 1 90 ? 2.764 -25.978 10.503 1.00 76.44 90 ALA A CA 1
ATOM 675 C C . ALA A 1 90 ? 2.921 -24.670 9.702 1.00 76.44 90 ALA A C 1
ATOM 677 O O . ALA A 1 90 ? 3.196 -23.618 10.295 1.00 76.44 90 ALA A O 1
ATOM 678 N N . PRO A 1 91 ? 2.705 -24.688 8.372 1.00 70.62 91 PRO A N 1
ATOM 679 C CA . PRO A 1 91 ? 2.745 -23.469 7.562 1.00 70.62 91 PRO A CA 1
ATOM 680 C C . PRO A 1 91 ? 1.734 -22.432 8.067 1.00 70.62 91 PRO A C 1
ATOM 682 O O . PRO A 1 91 ? 2.024 -21.239 8.080 1.00 70.62 91 PRO A O 1
ATOM 685 N N . GLU A 1 92 ? 0.598 -22.903 8.574 1.00 71.31 92 GLU A N 1
ATOM 686 C CA . GLU A 1 92 ? -0.459 -22.096 9.174 1.00 71.31 92 GLU A CA 1
ATOM 687 C C . GLU A 1 92 ? -0.077 -21.507 10.529 1.00 71.31 92 GLU A C 1
ATOM 689 O O . GLU A 1 92 ? -0.636 -20.489 10.896 1.00 71.31 92 GLU A O 1
ATOM 694 N N . ALA A 1 93 ? 0.867 -22.084 11.279 1.00 70.00 93 ALA A N 1
ATOM 695 C CA . ALA A 1 93 ? 1.304 -21.538 12.566 1.00 70.00 93 ALA A CA 1
ATOM 696 C C . ALA A 1 93 ? 2.282 -20.372 12.398 1.00 70.00 93 ALA A C 1
ATOM 698 O O . ALA A 1 93 ? 2.478 -19.572 13.321 1.00 70.00 93 ALA A O 1
ATOM 699 N N . ARG A 1 94 ? 2.941 -20.277 11.240 1.00 72.56 94 ARG A N 1
ATOM 700 C CA . ARG A 1 94 ? 3.940 -19.248 10.967 1.00 72.56 94 ARG A CA 1
ATOM 701 C C . ARG A 1 94 ? 3.285 -17.871 11.030 1.00 72.56 94 ARG A C 1
ATOM 703 O O . ARG A 1 94 ? 2.309 -17.607 10.335 1.00 72.56 94 ARG A O 1
ATOM 710 N N . PHE A 1 95 ? 3.855 -16.977 11.838 1.00 69.81 95 PHE A N 1
ATOM 711 C CA . PHE A 1 95 ? 3.502 -15.566 11.740 1.00 69.81 95 PHE A CA 1
ATOM 712 C C . PHE A 1 95 ? 4.018 -15.057 10.394 1.00 69.81 95 PHE A C 1
ATOM 714 O O . PHE A 1 95 ? 5.229 -14.998 10.153 1.00 69.81 95 PHE A O 1
ATOM 721 N N . VAL A 1 96 ? 3.093 -14.754 9.493 1.00 63.41 96 VAL A N 1
ATOM 722 C CA . VAL A 1 96 ? 3.402 -14.025 8.272 1.00 63.41 96 VAL A CA 1
ATOM 723 C C . VAL A 1 96 ? 3.131 -12.576 8.588 1.00 63.41 96 VAL A C 1
ATOM 725 O O . VAL A 1 96 ? 1.997 -12.216 8.877 1.00 63.41 96 VAL A O 1
ATOM 728 N N . ASN A 1 97 ? 4.188 -11.767 8.566 1.00 56.84 97 ASN A N 1
ATOM 729 C CA . ASN A 1 97 ? 4.064 -10.339 8.767 1.00 56.84 97 ASN A CA 1
ATOM 730 C C . ASN A 1 97 ? 3.075 -9.782 7.714 1.00 56.84 97 ASN A C 1
ATOM 732 O O . ASN A 1 97 ? 3.355 -9.870 6.513 1.00 56.84 97 ASN A O 1
ATOM 736 N N . PRO A 1 98 ? 1.920 -9.249 8.142 1.00 52.00 98 PRO A N 1
ATOM 737 C CA . PRO A 1 98 ? 0.865 -8.794 7.236 1.00 52.00 98 PRO A CA 1
ATOM 738 C C . PRO A 1 98 ? 1.177 -7.424 6.593 1.00 52.00 98 PRO A C 1
ATOM 740 O O . PRO A 1 98 ? 0.411 -6.887 5.794 1.00 52.00 98 PRO A O 1
ATOM 743 N N . CYS A 1 99 ? 2.388 -6.919 6.819 1.00 47.53 99 CYS A N 1
ATOM 744 C CA . CYS A 1 99 ? 2.961 -5.700 6.275 1.00 47.53 99 CYS A CA 1
ATOM 745 C C . CYS A 1 99 ? 4.043 -6.034 5.233 1.00 47.53 99 CYS A C 1
ATOM 747 O O . CYS A 1 99 ? 5.215 -5.674 5.357 1.00 47.53 99 CYS A O 1
ATOM 749 N N . ARG A 1 100 ? 3.674 -6.695 4.128 1.00 42.91 100 ARG A N 1
ATOM 750 C CA . ARG A 1 100 ? 4.574 -6.804 2.965 1.00 42.91 100 ARG A CA 1
ATOM 751 C C . ARG A 1 100 ? 4.573 -5.492 2.162 1.00 42.91 100 ARG A C 1
ATOM 753 O O . ARG A 1 100 ? 4.242 -5.493 0.981 1.00 42.91 100 ARG A O 1
ATOM 760 N N . THR A 1 101 ? 4.953 -4.380 2.798 1.00 39.16 101 THR A N 1
ATOM 761 C CA . THR A 1 101 ? 5.147 -3.079 2.141 1.00 39.16 101 THR A CA 1
ATOM 762 C C . THR A 1 101 ? 6.578 -2.589 2.352 1.00 39.16 101 THR A C 1
ATOM 764 O O . THR A 1 101 ? 6.978 -2.191 3.436 1.00 39.16 101 THR A O 1
ATOM 767 N N . PHE A 1 102 ? 7.350 -2.644 1.267 1.00 39.03 102 PHE A N 1
ATOM 768 C CA . PHE A 1 102 ? 8.168 -1.538 0.763 1.00 39.03 102 PHE A CA 1
ATOM 769 C C . PHE A 1 102 ? 9.029 -0.718 1.752 1.00 39.03 102 PHE A C 1
ATOM 771 O O . PHE A 1 102 ? 9.197 0.481 1.565 1.00 39.03 102 PHE A O 1
ATOM 778 N N . CYS A 1 103 ? 9.685 -1.338 2.733 1.00 33.88 103 CYS A N 1
ATOM 779 C CA . CYS A 1 103 ? 10.861 -0.739 3.372 1.00 33.88 103 CYS A CA 1
ATOM 780 C C . CYS A 1 103 ? 12.137 -1.300 2.738 1.00 33.88 103 CYS A C 1
ATOM 782 O O . CYS A 1 103 ? 12.848 -2.113 3.319 1.00 33.88 103 CYS A O 1
ATOM 784 N N . ALA A 1 104 ? 12.483 -0.785 1.557 1.00 32.84 104 ALA A N 1
ATOM 785 C CA . ALA A 1 104 ? 13.859 -0.814 1.052 1.00 32.84 104 ALA A CA 1
ATOM 786 C C . ALA A 1 104 ? 14.778 0.168 1.824 1.00 32.84 104 ALA A C 1
ATOM 788 O O . ALA A 1 104 ? 15.757 0.673 1.280 1.00 32.84 104 ALA A O 1
ATOM 789 N N . LEU A 1 105 ? 14.471 0.455 3.096 1.00 33.09 105 LEU A N 1
ATOM 790 C CA . LEU A 1 105 ? 15.248 1.317 3.979 1.00 33.09 105 LEU A CA 1
ATOM 791 C C . LEU A 1 105 ? 15.665 0.530 5.224 1.00 33.09 105 LEU A C 1
ATOM 793 O O . LEU A 1 105 ? 14.940 0.384 6.198 1.00 33.09 105 LEU A O 1
ATOM 797 N N . ARG A 1 106 ? 16.873 -0.007 5.088 1.00 34.31 106 ARG A N 1
ATOM 798 C CA . ARG A 1 106 ? 17.953 -0.324 6.036 1.00 34.31 106 ARG A CA 1
ATOM 799 C C . ARG A 1 106 ? 17.879 0.272 7.469 1.00 34.31 106 ARG A C 1
ATOM 801 O O . ARG A 1 106 ? 18.843 0.899 7.901 1.00 34.31 106 ARG A O 1
ATOM 808 N N . GLN A 1 107 ? 16.805 0.063 8.231 1.00 35.53 107 GLN A N 1
ATOM 809 C CA . GLN A 1 107 ? 16.732 0.393 9.667 1.00 35.53 107 GLN A CA 1
ATOM 810 C C . GLN A 1 107 ? 16.138 -0.763 10.496 1.00 35.53 107 GLN A C 1
ATOM 812 O O . GLN A 1 107 ? 15.339 -1.537 9.966 1.00 35.53 107 GLN A O 1
ATOM 817 N N . PRO A 1 108 ? 16.568 -0.931 11.766 1.00 35.81 108 PRO A N 1
ATOM 818 C CA . PRO A 1 108 ? 16.179 -2.062 12.605 1.00 35.81 108 PRO A CA 1
ATOM 819 C C . PRO A 1 108 ? 14.672 -2.074 12.870 1.00 35.81 108 PRO A C 1
ATOM 821 O O . PRO A 1 108 ? 14.044 -1.027 13.015 1.00 35.81 108 PRO A O 1
ATOM 824 N N . ALA A 1 109 ? 14.129 -3.291 12.899 1.00 36.81 109 ALA A N 1
ATOM 825 C CA . ALA A 1 109 ? 12.721 -3.646 13.009 1.00 36.81 109 ALA A CA 1
ATOM 826 C C . ALA A 1 109 ? 11.959 -2.803 14.047 1.00 36.81 109 ALA A C 1
ATOM 828 O O . ALA A 1 109 ? 11.934 -3.106 15.237 1.00 36.81 109 ALA A O 1
ATOM 829 N N . ARG A 1 110 ? 11.299 -1.747 13.570 1.00 38.34 110 ARG A N 1
ATOM 830 C CA . ARG A 1 110 ? 10.219 -1.067 14.285 1.00 38.34 110 ARG A CA 1
ATOM 831 C C . ARG A 1 110 ? 8.945 -1.876 14.061 1.00 38.34 110 ARG A C 1
ATOM 833 O O . ARG A 1 110 ? 8.771 -2.433 12.984 1.00 38.34 110 ARG A O 1
ATOM 840 N N . PHE A 1 111 ? 8.062 -1.941 15.054 1.00 37.78 111 PHE A N 1
ATOM 841 C CA . PHE A 1 111 ? 6.717 -2.494 14.884 1.00 37.78 111 PHE A CA 1
ATOM 842 C C . PHE A 1 111 ? 6.048 -1.845 13.659 1.00 37.78 111 PHE A C 1
ATOM 844 O O . PHE A 1 111 ? 5.786 -0.640 13.660 1.00 37.78 111 PHE A O 1
ATOM 851 N N . VAL A 1 112 ? 5.841 -2.630 12.598 1.00 37.78 112 VAL A N 1
ATOM 852 C CA . VAL A 1 112 ? 5.171 -2.188 11.370 1.00 37.78 112 VAL A CA 1
ATOM 853 C C . VAL A 1 112 ? 3.736 -2.700 11.410 1.00 37.78 112 VAL A C 1
ATOM 855 O O . VAL A 1 112 ? 3.495 -3.878 11.662 1.00 37.78 112 VAL A O 1
ATOM 858 N N . ASN A 1 113 ? 2.799 -1.774 11.202 1.00 44.28 113 ASN A N 1
ATOM 859 C CA . ASN A 1 113 ? 1.350 -1.968 11.233 1.00 44.28 113 ASN A CA 1
ATOM 860 C C . ASN A 1 113 ? 0.923 -3.137 10.331 1.00 44.28 113 ASN A C 1
ATOM 862 O O . ASN A 1 113 ? 1.410 -3.211 9.205 1.00 44.28 113 ASN A O 1
ATOM 866 N N . PRO A 1 114 ? 0.028 -4.030 10.786 1.00 48.53 114 PRO A N 1
ATOM 867 C CA . PRO A 1 114 ? -0.378 -5.196 10.025 1.00 48.53 114 PRO A CA 1
ATOM 868 C C . PRO A 1 114 ? -1.139 -4.940 8.715 1.00 48.53 114 PRO A C 1
ATOM 870 O O . PRO A 1 114 ? -1.394 -5.882 7.973 1.00 48.53 114 PRO A O 1
ATOM 873 N N . CYS A 1 115 ? -1.505 -3.703 8.399 1.00 51.03 115 CYS A N 1
ATOM 874 C CA . CYS A 1 115 ? -2.153 -3.375 7.132 1.00 51.03 115 CYS A CA 1
ATOM 875 C C . CYS A 1 115 ? -1.105 -2.966 6.089 1.00 51.03 115 CYS A C 1
ATOM 877 O O . CYS A 1 115 ? -0.101 -2.332 6.423 1.00 51.03 115 CYS A O 1
ATOM 879 N N . ARG A 1 116 ? -1.345 -3.254 4.801 1.00 57.44 116 ARG A N 1
ATOM 880 C CA . ARG A 1 116 ? -0.625 -2.552 3.728 1.00 57.44 116 ARG A CA 1
ATOM 881 C C . ARG A 1 116 ? -1.085 -1.096 3.731 1.00 57.44 116 ARG A C 1
ATOM 883 O O . ARG A 1 116 ? -2.013 -0.741 3.014 1.00 57.44 116 ARG A O 1
ATOM 890 N N . THR A 1 117 ? -0.471 -0.271 4.571 1.00 63.59 117 THR A N 1
ATOM 891 C CA . THR A 1 117 ? -0.736 1.163 4.593 1.00 63.59 117 THR A CA 1
ATOM 892 C C . THR A 1 117 ? -0.133 1.786 3.342 1.00 63.59 117 THR A C 1
ATOM 894 O O . THR A 1 117 ? 1.026 1.535 2.986 1.00 63.59 117 THR A O 1
ATOM 897 N N . PHE A 1 118 ? -0.946 2.555 2.626 1.00 77.94 118 PHE A N 1
ATOM 898 C CA . PHE A 1 118 ? -0.461 3.431 1.575 1.00 77.94 118 PHE A CA 1
ATOM 899 C C . PHE A 1 118 ? -0.572 4.860 2.080 1.00 77.94 118 PHE A C 1
ATOM 901 O O . PHE A 1 118 ? -1.668 5.353 2.335 1.00 77.94 118 PHE A O 1
ATOM 908 N N . VAL A 1 119 ? 0.584 5.501 2.215 1.00 84.88 119 VAL A N 1
ATOM 909 C CA . VAL A 1 119 ? 0.676 6.908 2.580 1.00 84.88 119 VAL A CA 1
ATOM 910 C C . VAL A 1 119 ? 0.728 7.718 1.294 1.00 84.88 119 VAL A C 1
ATOM 912 O O . VAL A 1 119 ? 1.657 7.559 0.496 1.00 84.88 119 VAL A O 1
ATOM 915 N N . LEU A 1 120 ? -0.285 8.550 1.081 1.00 87.06 120 LEU A N 1
ATOM 916 C CA . LEU A 1 120 ? -0.308 9.539 0.017 1.00 87.06 120 LEU A CA 1
ATOM 917 C C . LEU A 1 120 ? 0.493 10.762 0.490 1.00 87.06 120 LEU A C 1
ATOM 919 O O . LEU A 1 120 ? 0.060 11.416 1.441 1.00 87.06 120 LEU A O 1
ATOM 923 N N . PRO A 1 121 ? 1.650 11.066 -0.124 1.00 86.62 121 PRO A N 1
ATOM 924 C CA . PRO A 1 121 ? 2.441 12.219 0.278 1.00 86.62 121 PRO A CA 1
ATOM 925 C C . PRO A 1 121 ? 1.755 13.527 -0.119 1.00 86.62 121 PRO A C 1
ATOM 927 O O . PRO A 1 121 ? 1.081 13.584 -1.153 1.00 86.62 121 PRO A O 1
ATOM 930 N N . ASP A 1 122 ? 1.984 14.571 0.677 1.00 88.00 122 ASP A N 1
ATOM 931 C CA . ASP A 1 122 ? 1.582 15.953 0.378 1.00 88.00 122 ASP A CA 1
ATOM 932 C C . ASP A 1 122 ? 0.080 16.127 0.051 1.00 88.0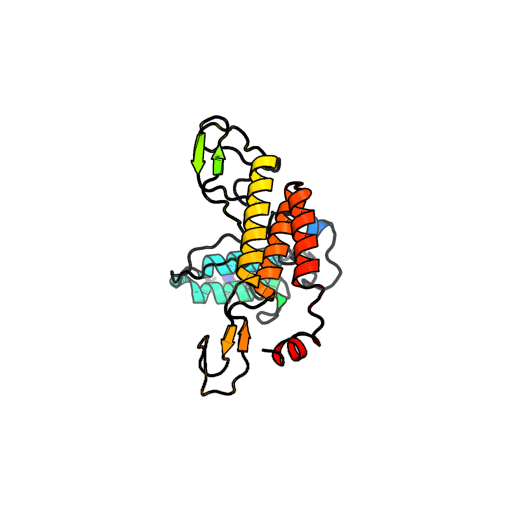0 122 ASP A C 1
ATOM 934 O O . ASP A 1 122 ? -0.302 16.864 -0.864 1.00 88.00 122 ASP A O 1
ATOM 938 N N . ALA A 1 123 ? -0.803 15.452 0.792 1.00 88.75 123 ALA A N 1
ATOM 939 C CA . ALA A 1 123 ? -2.241 15.655 0.673 1.00 88.75 123 ALA A CA 1
ATOM 940 C C . ALA A 1 123 ? -2.627 17.041 1.217 1.00 88.75 123 ALA A C 1
ATOM 942 O O . ALA A 1 123 ? -2.322 17.396 2.357 1.00 88.75 123 ALA A O 1
ATOM 943 N N . VAL A 1 124 ? -3.317 17.828 0.390 1.00 90.81 124 VAL A N 1
ATOM 944 C CA . VAL A 1 124 ? -3.720 19.200 0.720 1.00 90.81 124 VAL A CA 1
ATOM 945 C C . VAL A 1 124 ? -5.173 19.215 1.188 1.00 90.81 124 VAL A C 1
ATOM 947 O O . VAL A 1 124 ? -6.065 18.704 0.508 1.00 90.81 124 VAL A O 1
ATOM 950 N N . CYS A 1 125 ? -5.435 19.816 2.347 1.00 90.81 125 CYS A N 1
ATOM 951 C CA . CYS A 1 125 ? -6.798 20.045 2.818 1.00 90.81 125 CYS A CA 1
ATOM 952 C C . CYS A 1 125 ? -7.456 21.200 2.047 1.00 90.81 125 CYS A C 1
ATOM 954 O O . CYS A 1 125 ? -6.917 22.302 2.012 1.00 90.81 125 CYS A O 1
ATOM 956 N N . SER A 1 126 ? -8.657 20.994 1.501 1.00 89.56 126 SER A N 1
ATOM 957 C CA . SER A 1 126 ? -9.375 22.036 0.740 1.00 89.56 126 SER A CA 1
ATOM 958 C C . SER A 1 126 ? -9.912 23.182 1.607 1.00 89.56 126 SER A C 1
ATOM 960 O O . SER A 1 126 ? -10.221 24.248 1.089 1.00 89.56 126 SER A O 1
ATOM 962 N N . HIS A 1 127 ? -10.030 22.981 2.925 1.00 91.81 127 HIS A N 1
ATOM 963 C CA . HIS A 1 127 ? -10.566 23.989 3.842 1.00 91.81 127 HIS A CA 1
ATOM 964 C C . HIS A 1 127 ? -9.475 24.848 4.493 1.00 91.81 127 HIS A C 1
ATOM 966 O O . HIS A 1 127 ? -9.549 26.073 4.455 1.00 91.81 127 HIS A O 1
ATOM 972 N N . CYS A 1 128 ? -8.459 24.221 5.101 1.00 93.06 128 CYS A N 1
ATOM 973 C CA . CYS A 1 128 ? -7.390 24.937 5.807 1.00 93.06 128 CYS A CA 1
ATOM 974 C C . CYS A 1 128 ? -6.065 25.023 5.033 1.00 93.06 128 CYS A C 1
ATOM 976 O O . CYS A 1 128 ? -5.123 25.626 5.542 1.00 93.06 128 CYS A O 1
ATOM 978 N N . HIS A 1 129 ? -5.978 24.422 3.838 1.00 92.38 129 HIS A N 1
ATOM 979 C CA . HIS A 1 129 ? -4.771 24.363 2.994 1.00 92.38 129 HIS A CA 1
ATOM 980 C C . HIS A 1 129 ? -3.531 23.782 3.683 1.00 92.38 129 HIS A C 1
ATOM 982 O O . HIS A 1 129 ? -2.402 23.982 3.239 1.00 92.38 129 HIS A O 1
ATOM 988 N N . ASP A 1 130 ? -3.740 23.043 4.766 1.00 92.06 130 ASP A N 1
ATOM 989 C CA . ASP A 1 130 ? -2.680 22.309 5.425 1.00 92.06 130 ASP A CA 1
ATOM 990 C C . ASP A 1 130 ? -2.234 21.130 4.546 1.00 92.06 130 ASP A C 1
ATOM 992 O O . ASP A 1 130 ? -3.066 20.463 3.921 1.00 92.06 130 ASP A O 1
ATOM 996 N N . VAL A 1 131 ? -0.918 20.919 4.481 1.00 91.38 131 VAL A N 1
ATOM 997 C CA . VAL A 1 131 ? -0.275 19.884 3.671 1.00 91.38 131 VAL A CA 1
ATOM 998 C C . VAL A 1 131 ? 0.317 18.839 4.600 1.00 91.38 131 VAL A C 1
ATOM 1000 O O . VAL A 1 131 ? 1.208 19.149 5.397 1.00 91.38 131 VAL A O 1
ATOM 1003 N N . ARG A 1 132 ? -0.153 17.599 4.476 1.00 87.75 132 ARG A N 1
ATOM 1004 C CA . ARG A 1 132 ? 0.358 16.464 5.244 1.00 87.75 132 ARG A CA 1
ATOM 1005 C C . ARG A 1 132 ? 0.278 15.171 4.457 1.00 87.75 132 ARG A C 1
ATOM 1007 O O . ARG A 1 132 ? -0.531 15.011 3.553 1.00 87.75 132 ARG A O 1
ATOM 1014 N N . ASP A 1 133 ? 1.103 14.227 4.869 1.00 88.19 133 ASP A N 1
ATOM 1015 C CA . ASP A 1 133 ? 0.999 12.848 4.427 1.00 88.19 133 ASP A CA 1
ATOM 1016 C C . ASP A 1 133 ? -0.290 12.224 4.981 1.00 88.19 133 ASP A C 1
ATOM 1018 O O . ASP A 1 133 ? -0.545 12.302 6.186 1.00 88.19 133 ASP A O 1
ATOM 1022 N N . LEU A 1 134 ? -1.094 11.612 4.108 1.00 86.62 134 LEU A N 1
ATOM 1023 C CA . LEU A 1 134 ? -2.363 10.970 4.459 1.00 86.62 134 LEU A CA 1
ATOM 1024 C C . LEU A 1 134 ? -2.227 9.445 4.367 1.00 86.62 134 LEU A C 1
ATOM 1026 O O . LEU A 1 134 ? -2.004 8.910 3.278 1.00 86.62 134 LEU A O 1
ATOM 1030 N N . ASP A 1 135 ? -2.371 8.725 5.483 1.00 85.06 135 ASP A N 1
ATOM 1031 C CA . ASP A 1 135 ? -2.369 7.258 5.488 1.00 85.06 135 ASP A CA 1
ATOM 1032 C C . ASP A 1 135 ? -3.780 6.733 5.205 1.00 85.06 135 ASP A C 1
ATOM 1034 O O . ASP A 1 135 ? -4.646 6.708 6.081 1.00 85.06 135 ASP A O 1
ATOM 1038 N N . LEU A 1 136 ? -4.011 6.271 3.974 1.00 81.31 136 LEU A N 1
ATOM 1039 C CA . LEU A 1 136 ? -5.351 5.906 3.514 1.00 81.31 136 LEU A CA 1
ATOM 1040 C C . LEU A 1 136 ? -5.982 4.776 4.322 1.00 81.31 136 LEU A C 1
ATOM 1042 O O . LEU A 1 136 ? -7.198 4.747 4.474 1.00 81.31 136 LEU A O 1
ATOM 1046 N N . CYS A 1 137 ? -5.177 3.841 4.826 1.00 75.00 137 CYS A N 1
ATOM 1047 C CA . CYS A 1 137 ? -5.686 2.661 5.523 1.00 75.00 137 CYS A CA 1
ATOM 1048 C C . CYS A 1 137 ? -5.843 2.902 7.030 1.00 75.00 137 CYS A C 1
ATOM 1050 O O . CYS A 1 137 ? -6.551 2.147 7.694 1.00 75.00 137 CYS A O 1
ATOM 1052 N N . ARG A 1 138 ? -5.159 3.914 7.578 1.00 75.12 138 ARG A N 1
ATOM 1053 C CA . ARG A 1 138 ? -5.127 4.199 9.018 1.00 75.12 138 ARG A CA 1
ATOM 1054 C C . ARG A 1 138 ? -5.977 5.400 9.412 1.00 75.12 138 ARG A C 1
ATOM 1056 O O . ARG A 1 138 ? -6.625 5.348 10.452 1.00 75.12 138 ARG A O 1
ATOM 1063 N N . ASP A 1 139 ? -5.939 6.460 8.615 1.00 77.75 139 ASP A N 1
ATOM 1064 C CA . ASP A 1 139 ? -6.600 7.732 8.923 1.00 77.75 139 ASP A CA 1
ATOM 1065 C C . ASP A 1 139 ? -8.068 7.741 8.465 1.00 77.75 139 ASP A C 1
ATOM 1067 O O . ASP A 1 139 ? -8.774 8.735 8.631 1.00 77.75 139 ASP A O 1
ATOM 1071 N N . ALA A 1 140 ? -8.531 6.627 7.890 1.00 78.00 140 ALA A N 1
ATOM 1072 C CA . ALA A 1 140 ? -9.921 6.420 7.537 1.00 78.00 140 ALA A CA 1
ATOM 1073 C C . ALA A 1 140 ? -10.793 6.280 8.789 1.00 78.00 140 ALA A C 1
ATOM 1075 O O . ALA A 1 140 ? -10.560 5.436 9.659 1.00 78.00 140 ALA A O 1
ATOM 1076 N N . THR A 1 141 ? -11.840 7.089 8.855 1.00 76.06 141 THR A N 1
ATOM 1077 C CA . THR A 1 141 ? -12.914 6.943 9.833 1.00 76.06 141 THR A CA 1
ATOM 1078 C C . THR A 1 141 ? -13.716 5.660 9.565 1.00 76.06 141 THR A C 1
ATOM 1080 O O . THR A 1 141 ? -13.670 5.103 8.464 1.00 76.06 141 THR A O 1
ATOM 1083 N N . PRO A 1 142 ? -14.541 5.199 10.524 1.00 72.00 142 PRO A N 1
ATOM 1084 C CA . PRO A 1 142 ? -15.494 4.113 10.282 1.00 72.00 142 PRO A CA 1
ATOM 1085 C C . PRO A 1 142 ? -16.465 4.390 9.121 1.00 72.00 142 PRO A C 1
ATOM 1087 O O . PRO A 1 142 ? -16.991 3.450 8.531 1.00 72.00 142 PRO A O 1
ATOM 1090 N N . SER A 1 143 ? -16.685 5.667 8.781 1.00 76.81 143 SER A N 1
ATOM 1091 C CA . SER A 1 143 ? -17.464 6.111 7.619 1.00 76.81 143 SER A CA 1
ATOM 1092 C C . SER A 1 143 ? -16.699 6.052 6.290 1.00 76.81 143 SER A C 1
ATOM 1094 O O . SER A 1 143 ? -17.274 6.417 5.272 1.00 76.81 143 SER A O 1
ATOM 1096 N N . ARG A 1 144 ? -15.454 5.546 6.270 1.00 79.62 144 ARG A N 1
ATOM 1097 C CA . ARG A 1 144 ? -14.569 5.482 5.088 1.00 79.62 144 ARG A CA 1
ATOM 1098 C C . ARG A 1 144 ? -14.183 6.863 4.554 1.00 79.62 144 ARG A C 1
ATOM 1100 O O . ARG A 1 144 ? -13.993 7.044 3.358 1.00 79.62 144 ARG A O 1
ATOM 1107 N N . GLU A 1 145 ? -14.040 7.831 5.449 1.00 85.44 145 GLU A N 1
ATOM 1108 C CA . GLU A 1 145 ? -13.665 9.202 5.111 1.00 85.44 145 GLU A CA 1
ATOM 1109 C C . GLU A 1 145 ? -12.318 9.546 5.744 1.00 85.44 145 GLU A C 1
ATOM 1111 O O . GLU A 1 145 ? -11.947 9.013 6.788 1.00 85.44 145 GLU A O 1
ATOM 1116 N N . TRP A 1 146 ? -11.590 10.478 5.138 1.00 89.00 146 TRP A N 1
ATOM 1117 C CA . TRP A 1 146 ? -10.332 10.976 5.689 1.00 89.00 146 TRP A CA 1
ATOM 1118 C C . TRP A 1 146 ? -10.540 12.373 6.252 1.00 89.00 146 TRP A C 1
ATOM 1120 O O . TRP A 1 146 ? -10.817 13.304 5.499 1.00 89.00 146 TRP A O 1
ATOM 1130 N N . ALA A 1 147 ? -10.410 12.535 7.567 1.00 88.94 147 ALA A N 1
ATOM 1131 C CA . ALA A 1 147 ? -10.574 13.829 8.222 1.00 88.94 147 ALA A CA 1
ATOM 1132 C C . ALA A 1 147 ? -9.226 14.543 8.394 1.00 88.94 147 ALA A C 1
ATOM 1134 O O . ALA A 1 147 ? -8.236 13.955 8.831 1.00 88.94 147 ALA A O 1
ATOM 1135 N N . CYS A 1 148 ? -9.190 15.843 8.109 1.00 89.75 148 CYS A N 1
ATOM 1136 C CA . CYS A 1 148 ? -8.020 16.668 8.369 1.00 89.75 148 CYS A CA 1
ATOM 1137 C C . CYS A 1 148 ? -7.775 16.785 9.881 1.00 89.75 148 CYS A C 1
ATOM 1139 O O . CYS A 1 148 ? -8.652 17.209 10.630 1.00 89.75 148 CYS A O 1
ATOM 1141 N N . SER A 1 149 ? -6.551 16.521 10.336 1.00 86.56 149 SER A N 1
ATOM 1142 C CA . SER A 1 149 ? -6.202 16.581 11.764 1.00 86.56 149 SER A CA 1
ATOM 1143 C C . SER A 1 149 ? -6.229 17.983 12.393 1.00 86.56 149 SER A C 1
ATOM 1145 O O . SER A 1 149 ? -6.244 18.088 13.616 1.00 86.56 149 SER A O 1
ATOM 1147 N N . VAL A 1 150 ? -6.239 19.058 11.593 1.00 89.81 150 VAL A N 1
ATOM 1148 C CA . VAL A 1 150 ? -6.277 20.448 12.094 1.00 89.81 150 VAL A CA 1
ATOM 1149 C C . VAL A 1 150 ? -7.696 21.002 12.142 1.00 89.81 150 VAL A C 1
ATOM 1151 O O . VAL A 1 150 ? -8.091 21.565 13.157 1.00 89.81 150 VAL A O 1
ATOM 1154 N N . CYS A 1 151 ? -8.463 20.871 11.058 1.00 90.88 151 CYS A N 1
ATOM 1155 C CA . CYS A 1 151 ? -9.796 21.477 10.963 1.00 90.88 151 CYS A CA 1
ATOM 1156 C C . CYS A 1 151 ? -10.951 20.472 11.043 1.00 90.88 151 CYS A C 1
ATOM 1158 O O . CYS A 1 151 ? -12.103 20.888 11.099 1.00 90.88 151 CYS A O 1
ATOM 1160 N N . GLY A 1 152 ? -10.674 19.166 11.005 1.00 88.19 152 GLY A N 1
ATOM 1161 C CA . GLY A 1 152 ? -11.694 18.115 11.007 1.00 88.19 152 GLY A CA 1
ATOM 1162 C C . GLY A 1 152 ? -12.495 17.987 9.708 1.00 88.19 152 GLY A C 1
ATOM 1163 O O . GLY A 1 152 ? -13.311 17.078 9.610 1.00 88.19 152 GLY A O 1
ATOM 1164 N N . SER A 1 153 ? -12.277 18.857 8.711 1.00 89.94 153 SER A N 1
ATOM 1165 C CA . SER A 1 153 ? -12.946 18.733 7.410 1.00 89.94 153 SER A CA 1
ATOM 1166 C C . SER A 1 153 ? -12.512 17.461 6.685 1.00 89.94 153 SER A C 1
ATOM 1168 O O . SER A 1 153 ? -11.352 17.051 6.780 1.00 89.94 153 SER A O 1
ATOM 1170 N N . THR A 1 154 ? -13.443 16.835 5.972 1.00 91.50 154 THR A N 1
ATOM 1171 C CA . THR A 1 154 ? -13.174 15.637 5.181 1.00 91.50 154 THR A CA 1
ATOM 1172 C C . THR A 1 154 ? -12.424 15.995 3.899 1.00 91.50 154 THR A C 1
ATOM 1174 O O . THR A 1 154 ? -12.682 17.021 3.266 1.00 91.50 154 THR A O 1
ATOM 1177 N N . HIS A 1 155 ? -11.452 15.166 3.526 1.00 90.38 155 HIS A N 1
ATOM 1178 C CA . HIS A 1 155 ? -10.800 15.256 2.227 1.00 90.38 155 HIS A CA 1
ATOM 1179 C C . HIS A 1 155 ? -11.765 14.799 1.133 1.00 90.38 155 HIS A C 1
ATOM 1181 O O . HIS A 1 155 ? -12.496 13.826 1.308 1.00 90.38 155 HIS A O 1
ATOM 1187 N N . ASP A 1 156 ? -11.730 15.499 0.002 1.00 90.44 156 ASP A N 1
ATOM 1188 C CA . ASP A 1 156 ? -12.527 15.159 -1.170 1.00 90.44 156 ASP A CA 1
ATOM 1189 C C . ASP A 1 156 ? -12.035 13.827 -1.777 1.00 90.44 156 ASP A C 1
ATOM 1191 O O . ASP A 1 156 ? -10.865 13.745 -2.188 1.00 90.44 156 ASP A O 1
ATOM 1195 N N . PRO A 1 157 ? -12.885 12.781 -1.829 1.00 90.44 157 PRO A N 1
ATOM 1196 C CA . PRO A 1 157 ? -12.502 11.486 -2.374 1.00 90.44 157 PRO A CA 1
ATOM 1197 C C . PRO A 1 157 ? -12.107 11.562 -3.852 1.00 90.44 157 PRO A C 1
ATOM 1199 O O . PRO A 1 157 ? -11.210 10.821 -4.250 1.00 90.44 157 PRO A O 1
ATOM 1202 N N . GLU A 1 158 ? -12.673 12.476 -4.649 1.00 91.69 158 GLU A N 1
ATOM 1203 C CA . GLU A 1 158 ? -12.329 12.621 -6.072 1.00 91.69 158 GLU A CA 1
ATOM 1204 C C . GLU A 1 158 ? -10.888 13.121 -6.248 1.00 91.69 158 GLU A C 1
ATOM 1206 O O . GLU A 1 158 ? -10.126 12.629 -7.089 1.00 91.69 158 GLU A O 1
ATOM 1211 N N . VAL A 1 159 ? -10.468 14.073 -5.407 1.00 91.56 159 VAL A N 1
ATOM 1212 C CA . VAL A 1 159 ? -9.095 14.603 -5.416 1.00 91.56 159 VAL A CA 1
ATOM 1213 C C . VAL A 1 159 ? -8.101 13.527 -4.988 1.00 91.56 159 VAL A C 1
ATOM 1215 O O . VAL A 1 159 ? -7.037 13.387 -5.606 1.00 91.56 159 VAL A O 1
ATOM 1218 N N . VAL A 1 160 ? -8.444 12.753 -3.956 1.00 91.56 160 VAL A N 1
ATOM 1219 C CA . VAL A 1 160 ? -7.628 11.621 -3.500 1.00 91.56 160 VAL A CA 1
ATOM 1220 C C . VAL A 1 160 ? -7.536 10.561 -4.600 1.00 91.56 160 VAL A C 1
ATOM 1222 O O . VAL A 1 160 ? -6.430 10.133 -4.939 1.00 91.56 160 VAL A O 1
ATOM 1225 N N . GLU A 1 161 ? -8.656 10.192 -5.223 1.00 94.31 161 GLU A N 1
ATOM 1226 C CA . GLU A 1 161 ? -8.719 9.206 -6.304 1.00 94.31 161 GLU A CA 1
ATOM 1227 C C . GLU A 1 161 ? -7.844 9.599 -7.496 1.00 94.31 161 GLU A C 1
ATOM 1229 O O . GLU A 1 161 ? -7.003 8.808 -7.937 1.00 94.31 161 GLU A O 1
ATOM 1234 N N . ALA A 1 162 ? -7.966 10.839 -7.978 1.00 93.75 162 ALA A N 1
ATOM 1235 C CA . ALA A 1 162 ? -7.162 11.348 -9.087 1.00 93.75 162 ALA A CA 1
ATOM 1236 C C . ALA A 1 162 ? -5.656 11.251 -8.791 1.00 93.75 162 ALA A C 1
ATOM 1238 O O . ALA A 1 162 ? -4.847 10.918 -9.668 1.00 93.75 162 ALA A O 1
ATOM 1239 N N . ARG A 1 163 ? -5.265 11.493 -7.535 1.00 92.81 163 ARG A N 1
ATOM 1240 C CA . ARG A 1 163 ? -3.877 11.356 -7.085 1.00 92.81 163 ARG A CA 1
ATOM 1241 C C . ARG A 1 163 ? -3.415 9.910 -7.034 1.00 92.81 163 ARG A C 1
ATOM 1243 O O . ARG A 1 163 ? -2.305 9.616 -7.482 1.00 92.81 163 ARG A O 1
ATOM 1250 N N . LEU A 1 164 ? -4.258 8.996 -6.563 1.00 92.06 164 LEU A N 1
ATOM 1251 C CA . LEU A 1 164 ? -3.941 7.569 -6.559 1.00 92.06 164 LEU A CA 1
ATOM 1252 C C . LEU A 1 164 ? -3.786 7.023 -7.974 1.00 92.06 164 LEU A C 1
ATOM 1254 O O . LEU A 1 164 ? -2.820 6.309 -8.246 1.00 92.06 164 LEU A O 1
ATOM 1258 N N . VAL A 1 165 ? -4.657 7.427 -8.898 1.00 94.56 165 VAL A N 1
ATOM 1259 C CA . VAL A 1 165 ? -4.543 7.072 -10.316 1.00 94.56 165 VAL A CA 1
ATOM 1260 C C . VAL A 1 165 ? -3.211 7.544 -10.892 1.00 94.56 165 VAL A C 1
ATOM 1262 O O . VAL A 1 165 ? -2.507 6.758 -11.534 1.00 94.56 165 VAL A O 1
ATOM 1265 N N . GLN A 1 166 ? -2.808 8.783 -10.601 1.00 93.69 166 GLN A N 1
ATOM 1266 C CA . GLN A 1 166 ? -1.513 9.303 -11.034 1.00 93.69 166 GLN A CA 1
ATOM 1267 C C . GLN A 1 166 ? -0.351 8.454 -10.494 1.00 93.69 166 GLN A C 1
ATOM 1269 O O . GLN A 1 166 ? 0.561 8.109 -11.250 1.00 93.69 166 GLN A O 1
ATOM 1274 N N . VAL A 1 167 ? -0.386 8.067 -9.214 1.00 91.69 167 VAL A N 1
ATOM 1275 C CA . VAL A 1 167 ? 0.643 7.203 -8.610 1.00 91.69 167 VAL A CA 1
ATOM 1276 C C . VAL A 1 167 ? 0.689 5.834 -9.290 1.00 91.69 167 VAL A C 1
ATOM 1278 O O . VAL A 1 167 ? 1.773 5.345 -9.621 1.00 91.69 167 VAL A O 1
ATOM 1281 N N . VAL A 1 168 ? -0.464 5.205 -9.521 1.00 91.94 168 VAL A N 1
ATOM 1282 C CA . VAL A 1 168 ? -0.555 3.888 -10.169 1.00 91.94 168 VAL A CA 1
ATOM 1283 C C . VAL A 1 168 ? 0.014 3.946 -11.590 1.00 91.94 168 VAL A C 1
ATOM 1285 O O . VAL A 1 168 ? 0.852 3.114 -11.953 1.00 91.94 168 VAL A O 1
ATOM 1288 N N . GLN A 1 169 ? -0.359 4.963 -12.368 1.00 93.44 169 GLN A N 1
ATOM 1289 C CA . GLN A 1 169 ? 0.166 5.185 -13.717 1.00 93.44 169 GLN A CA 1
ATOM 1290 C C . GLN A 1 169 ? 1.679 5.430 -13.705 1.00 93.44 169 GLN A C 1
ATOM 1292 O O . GLN A 1 169 ? 2.408 4.829 -14.494 1.00 93.44 169 GLN A O 1
ATOM 1297 N N . GLN A 1 170 ? 2.183 6.248 -12.777 1.00 92.25 170 GLN A N 1
ATOM 1298 C CA . GLN A 1 170 ? 3.620 6.488 -12.619 1.00 92.25 170 GLN A CA 1
ATOM 1299 C C . GLN A 1 170 ? 4.388 5.210 -12.280 1.00 92.25 170 GLN A C 1
ATOM 1301 O O . GLN A 1 170 ? 5.449 4.962 -12.855 1.00 92.25 170 GLN A O 1
ATOM 1306 N N . ARG A 1 171 ? 3.852 4.360 -11.396 1.00 90.62 171 ARG A N 1
ATOM 1307 C CA . ARG A 1 171 ? 4.464 3.063 -11.070 1.00 90.62 171 ARG A CA 1
ATOM 1308 C C . ARG A 1 171 ? 4.477 2.120 -12.271 1.00 90.62 171 ARG A C 1
ATOM 1310 O O . ARG A 1 171 ? 5.490 1.459 -12.501 1.00 90.62 171 ARG A O 1
ATOM 1317 N N . ALA A 1 172 ? 3.400 2.093 -13.055 1.00 91.44 172 ALA A N 1
ATOM 1318 C CA . ALA A 1 172 ? 3.340 1.322 -14.293 1.00 91.44 172 ALA A CA 1
ATOM 1319 C C . ALA A 1 172 ? 4.392 1.811 -15.303 1.00 91.44 172 ALA A C 1
ATOM 1321 O O . ALA A 1 172 ? 5.180 1.015 -15.813 1.00 91.44 172 ALA A O 1
ATOM 1322 N N . MET A 1 173 ? 4.471 3.126 -15.530 1.00 92.25 173 MET A N 1
ATOM 1323 C CA . MET A 1 173 ? 5.469 3.731 -16.415 1.00 92.25 173 MET A CA 1
ATOM 1324 C C . MET A 1 173 ? 6.897 3.436 -15.950 1.00 92.25 173 MET A C 1
ATOM 1326 O O . MET A 1 173 ? 7.721 3.012 -16.757 1.00 92.25 173 MET A O 1
ATOM 1330 N N . ALA A 1 174 ? 7.184 3.577 -14.654 1.00 90.75 174 ALA A N 1
ATOM 1331 C CA . ALA A 1 174 ? 8.496 3.271 -14.089 1.00 90.75 174 ALA A CA 1
ATOM 1332 C C . ALA A 1 174 ? 8.882 1.794 -14.275 1.00 90.75 174 ALA A C 1
ATOM 1334 O O . ALA A 1 174 ? 10.045 1.486 -14.528 1.00 90.75 174 ALA A O 1
ATOM 1335 N N . PHE A 1 175 ? 7.919 0.872 -14.181 1.00 90.62 175 PHE A N 1
ATOM 1336 C CA . PHE A 1 175 ? 8.158 -0.544 -14.455 1.00 90.62 175 PHE A CA 1
ATOM 1337 C C . PHE A 1 175 ? 8.434 -0.818 -15.938 1.00 90.62 175 PHE A C 1
ATOM 1339 O O . PHE A 1 175 ? 9.299 -1.635 -16.257 1.00 90.62 175 PHE A O 1
ATOM 1346 N N . LEU A 1 176 ? 7.722 -0.153 -16.848 1.00 89.69 176 LEU A N 1
ATOM 1347 C CA . LEU A 1 176 ? 7.937 -0.307 -18.288 1.00 89.69 176 LEU A CA 1
ATOM 1348 C C . LEU A 1 176 ? 9.273 0.303 -18.733 1.00 89.69 176 LEU A C 1
ATOM 1350 O O . LEU A 1 176 ? 9.962 -0.289 -19.563 1.00 89.69 176 LEU A O 1
ATOM 1354 N N . ALA A 1 177 ? 9.653 1.435 -18.140 1.00 90.75 177 ALA A N 1
ATOM 1355 C CA . ALA A 1 177 ? 10.890 2.157 -18.423 1.00 90.75 177 ALA A CA 1
ATOM 1356 C C . ALA A 1 177 ? 12.121 1.613 -17.676 1.00 90.75 177 ALA A C 1
ATOM 1358 O O . ALA A 1 177 ? 13.217 2.121 -17.881 1.00 90.75 177 ALA A O 1
ATOM 1359 N N . GLN A 1 178 ? 11.966 0.608 -16.804 1.00 88.31 178 GLN A N 1
ATOM 1360 C CA . GLN A 1 178 ? 13.085 0.084 -16.021 1.00 88.31 178 GLN A CA 1
ATOM 1361 C C . GLN A 1 178 ? 14.169 -0.548 -16.905 1.00 88.31 178 GLN A C 1
ATOM 1363 O O . GLN A 1 178 ? 13.876 -1.284 -17.860 1.00 88.31 178 GLN A O 1
ATOM 1368 N N . ASP A 1 179 ? 15.419 -0.383 -16.487 1.00 87.56 179 ASP A N 1
ATOM 1369 C CA . ASP A 1 179 ? 16.544 -1.046 -17.127 1.00 87.56 179 ASP A CA 1
ATOM 1370 C C . ASP A 1 179 ? 16.510 -2.564 -16.936 1.00 87.56 179 ASP A C 1
ATOM 1372 O O . ASP A 1 179 ? 15.880 -3.131 -16.030 1.00 87.56 179 ASP A O 1
ATOM 1376 N N . ARG A 1 180 ? 17.201 -3.244 -17.844 1.00 86.44 180 ARG A N 1
ATOM 1377 C CA . ARG A 1 180 ? 17.453 -4.678 -17.756 1.00 86.44 180 ARG A CA 1
ATOM 1378 C C . ARG A 1 180 ? 18.866 -4.880 -17.239 1.00 86.44 180 ARG A C 1
ATOM 1380 O O . ARG A 1 180 ? 19.787 -4.214 -17.697 1.00 86.44 180 ARG A O 1
ATOM 1387 N N . GLU A 1 181 ? 19.056 -5.846 -16.353 1.00 87.69 181 GLU A N 1
ATOM 1388 C CA . GLU A 1 181 ? 20.382 -6.210 -15.856 1.00 87.69 181 GLU A CA 1
ATOM 1389 C C . GLU A 1 181 ? 20.791 -7.590 -16.365 1.00 87.69 181 GLU A C 1
ATOM 1391 O O . GLU A 1 181 ? 19.975 -8.510 -16.464 1.00 87.69 181 GLU A O 1
ATOM 1396 N N . CYS A 1 182 ? 22.066 -7.759 -16.711 1.00 88.00 182 CYS A N 1
ATOM 1397 C CA . CYS A 1 182 ? 22.579 -9.078 -17.054 1.00 88.00 182 CYS A CA 1
ATOM 1398 C C . CYS A 1 182 ? 22.649 -9.961 -15.804 1.00 88.00 182 CYS A C 1
ATOM 1400 O O . CYS A 1 182 ? 23.289 -9.605 -14.815 1.00 88.00 182 CYS A O 1
ATOM 1402 N N . ARG A 1 183 ? 22.095 -11.177 -15.875 1.00 84.75 183 ARG A N 1
ATOM 1403 C CA . ARG A 1 183 ? 22.069 -12.115 -14.740 1.00 84.75 183 ARG A CA 1
ATOM 1404 C C . ARG A 1 183 ? 23.461 -12.492 -14.206 1.00 84.75 183 ARG A C 1
ATOM 1406 O O . ARG A 1 183 ? 23.579 -12.884 -13.050 1.00 84.75 183 ARG A O 1
ATOM 1413 N N . LYS A 1 184 ? 24.505 -12.414 -15.043 1.00 83.94 184 LYS A N 1
ATOM 1414 C CA . LYS A 1 184 ? 25.882 -12.799 -14.679 1.00 83.94 184 LYS A CA 1
ATOM 1415 C C . LYS A 1 184 ? 26.681 -11.651 -14.059 1.00 83.94 184 LYS A C 1
ATOM 1417 O O . LYS A 1 184 ? 27.285 -11.849 -13.015 1.00 83.94 184 LYS A O 1
ATOM 1422 N N . CYS A 1 185 ? 26.700 -10.476 -14.692 1.00 86.06 185 CYS A N 1
ATOM 1423 C CA . CYS A 1 185 ? 27.536 -9.348 -14.257 1.00 86.06 185 CYS A CA 1
ATOM 1424 C C . CYS A 1 185 ? 26.764 -8.222 -13.553 1.00 86.06 185 CYS A C 1
ATOM 1426 O O . CYS A 1 185 ? 27.389 -7.294 -13.050 1.00 86.06 185 CYS A O 1
ATOM 1428 N N . ARG A 1 186 ? 25.423 -8.282 -13.533 1.00 83.81 186 ARG A N 1
ATOM 1429 C CA . ARG A 1 186 ? 24.527 -7.251 -12.977 1.00 83.81 186 ARG A CA 1
ATOM 1430 C C . ARG A 1 186 ? 24.756 -5.845 -13.548 1.00 83.81 186 ARG A C 1
ATOM 1432 O O . ARG A 1 186 ? 24.512 -4.849 -12.882 1.00 83.81 186 ARG A O 1
ATOM 1439 N N . THR A 1 187 ? 25.235 -5.764 -14.788 1.00 81.62 187 THR A N 1
ATOM 1440 C CA . THR A 1 187 ? 25.420 -4.507 -15.526 1.00 81.62 187 THR A CA 1
ATOM 1441 C C . THR A 1 187 ? 24.343 -4.370 -16.600 1.00 81.62 187 THR A C 1
ATOM 1443 O O . THR A 1 187 ? 23.915 -5.368 -17.184 1.00 81.62 187 THR A O 1
ATOM 1446 N N . GLU A 1 188 ? 23.934 -3.135 -16.882 1.00 80.19 188 GLU A N 1
ATOM 1447 C CA . GLU A 1 188 ? 22.930 -2.790 -17.902 1.00 80.19 188 GLU A CA 1
ATOM 1448 C C . GLU A 1 188 ? 23.456 -2.955 -19.334 1.00 80.19 188 GLU A C 1
ATOM 1450 O O . GLU A 1 188 ? 22.704 -3.215 -20.269 1.00 80.19 188 GLU A O 1
ATOM 1455 N N . ARG A 1 189 ? 24.775 -2.845 -19.513 1.00 77.00 189 ARG A N 1
ATOM 1456 C CA . ARG A 1 189 ? 25.463 -3.085 -20.782 1.00 77.00 189 ARG A CA 1
ATOM 1457 C C . ARG A 1 189 ? 26.620 -4.034 -20.527 1.00 77.00 189 ARG A C 1
ATOM 1459 O O . ARG A 1 189 ? 27.577 -3.675 -19.851 1.00 77.00 189 ARG A O 1
ATOM 1466 N N . CYS A 1 190 ? 26.522 -5.251 -21.053 1.00 74.56 190 CYS A N 1
ATOM 1467 C CA . CYS A 1 190 ? 27.598 -6.231 -20.975 1.00 74.56 190 CYS A CA 1
ATOM 1468 C C . CYS A 1 190 ? 27.979 -6.702 -22.381 1.00 74.56 190 CYS A C 1
ATOM 1470 O O . CYS A 1 190 ? 27.285 -7.554 -22.931 1.00 74.56 190 CYS A O 1
ATOM 1472 N N . PRO A 1 191 ? 29.062 -6.174 -22.975 1.00 73.81 191 PRO A N 1
ATOM 1473 C CA . PRO A 1 191 ? 29.518 -6.629 -24.287 1.00 73.81 191 PRO A CA 1
ATOM 1474 C C . PRO A 1 191 ? 30.211 -8.001 -24.228 1.00 73.81 191 PRO A C 1
ATOM 1476 O O . PRO A 1 191 ? 30.268 -8.706 -25.228 1.00 73.81 191 PRO A O 1
ATOM 1479 N N . THR A 1 192 ? 30.730 -8.395 -23.062 1.00 79.19 192 THR A N 1
ATOM 1480 C CA . THR A 1 192 ? 31.624 -9.561 -22.933 1.00 79.19 192 THR A CA 1
ATOM 1481 C C . THR A 1 192 ? 30.915 -10.804 -22.409 1.00 79.19 192 THR A C 1
ATOM 1483 O O . THR A 1 192 ? 31.250 -11.933 -22.758 1.00 79.19 192 THR A O 1
ATOM 1486 N N . CYS A 1 193 ? 29.931 -10.616 -21.535 1.00 75.94 193 CYS A N 1
ATOM 1487 C CA . CYS A 1 193 ? 29.193 -11.713 -20.945 1.00 75.94 193 CYS A CA 1
ATOM 1488 C C . CYS A 1 193 ? 27.926 -11.948 -21.767 1.00 75.94 193 CYS A C 1
ATOM 1490 O O . CYS A 1 193 ? 26.972 -11.185 -21.679 1.00 75.94 193 CYS A O 1
ATOM 1492 N N . ALA A 1 194 ? 27.892 -13.038 -22.537 1.00 79.06 194 ALA A N 1
ATOM 1493 C CA . ALA A 1 194 ? 26.701 -13.539 -23.238 1.00 79.06 194 ALA A CA 1
ATOM 1494 C C . ALA A 1 194 ? 25.610 -14.044 -22.257 1.00 79.06 194 ALA A C 1
ATOM 1496 O O . ALA A 1 194 ? 25.059 -15.135 -22.392 1.00 79.06 194 ALA A O 1
ATOM 1497 N N . GLY A 1 195 ? 25.380 -13.315 -21.164 1.00 80.62 195 GLY A N 1
ATOM 1498 C CA . GLY A 1 195 ? 24.372 -13.601 -20.159 1.00 80.62 195 GLY A CA 1
ATOM 1499 C C . GLY A 1 195 ? 23.014 -13.052 -20.580 1.00 80.62 195 GLY A C 1
ATOM 1500 O O . GLY A 1 195 ? 22.914 -12.019 -21.232 1.00 80.62 195 GLY A O 1
ATOM 1501 N N . ARG A 1 196 ? 21.948 -13.747 -20.176 1.00 85.19 196 ARG A N 1
ATOM 1502 C CA . ARG A 1 196 ? 20.577 -13.282 -20.391 1.00 85.19 196 ARG A CA 1
ATOM 1503 C C . ARG A 1 196 ? 20.295 -12.064 -19.512 1.00 85.19 196 ARG A C 1
ATOM 1505 O O . ARG A 1 196 ? 20.608 -12.077 -18.319 1.00 85.19 196 ARG A O 1
ATOM 1512 N N . PHE A 1 197 ? 19.663 -11.057 -20.101 1.00 87.75 197 PHE A N 1
ATOM 1513 C CA . PHE A 1 197 ? 19.162 -9.892 -19.387 1.00 87.75 197 PHE A CA 1
ATOM 1514 C C . PHE A 1 197 ? 17.809 -10.193 -18.736 1.00 87.75 197 PHE A C 1
ATOM 1516 O O . PHE A 1 197 ? 16.934 -10.816 -19.342 1.00 87.75 197 PHE A O 1
ATOM 1523 N N . THR A 1 198 ? 17.647 -9.758 -17.494 1.00 87.44 198 THR A N 1
ATOM 1524 C CA . THR A 1 198 ? 16.431 -9.906 -16.691 1.00 87.44 198 THR A CA 1
ATOM 1525 C C . THR A 1 198 ? 15.924 -8.541 -16.240 1.00 87.44 198 THR A C 1
ATOM 1527 O O . THR A 1 198 ? 16.656 -7.552 -16.279 1.00 87.44 198 THR A O 1
ATOM 1530 N N . LEU A 1 199 ? 14.649 -8.467 -15.847 1.00 87.38 199 LEU A N 1
ATOM 1531 C CA . LEU A 1 199 ? 14.103 -7.258 -15.228 1.00 87.38 199 LEU A CA 1
ATOM 1532 C C . LEU A 1 199 ? 14.830 -6.992 -13.911 1.00 87.38 199 LEU A C 1
ATOM 1534 O O . LEU A 1 199 ? 15.049 -7.932 -13.146 1.00 87.38 199 LEU A O 1
ATOM 1538 N N . ARG A 1 200 ? 15.156 -5.726 -13.639 1.00 84.25 200 ARG A N 1
ATOM 1539 C CA . ARG A 1 200 ? 15.728 -5.319 -12.352 1.00 84.25 200 ARG A CA 1
ATOM 1540 C C . ARG A 1 200 ? 14.711 -5.447 -11.215 1.00 84.25 200 ARG A C 1
ATOM 1542 O O . ARG A 1 200 ? 15.065 -5.844 -10.111 1.00 84.25 200 ARG A O 1
ATOM 1549 N N . LYS A 1 201 ? 13.445 -5.128 -11.490 1.00 83.25 201 LYS A N 1
ATOM 1550 C CA . LYS A 1 201 ? 12.304 -5.340 -10.599 1.00 83.25 201 LYS A CA 1
ATOM 1551 C C . LYS A 1 201 ? 11.383 -6.409 -11.191 1.00 83.25 201 LYS A C 1
ATOM 1553 O O . LYS A 1 201 ? 10.961 -6.274 -12.346 1.00 83.25 201 LYS A O 1
ATOM 1558 N N . PRO A 1 202 ? 11.062 -7.471 -10.439 1.00 84.44 202 PRO A N 1
ATOM 1559 C CA . PRO A 1 202 ? 10.189 -8.527 -10.927 1.00 84.44 202 PRO A CA 1
ATOM 1560 C C . PRO A 1 202 ? 8.757 -8.007 -11.158 1.00 84.44 202 PRO A C 1
ATOM 1562 O O . PRO A 1 202 ? 8.317 -7.067 -10.493 1.00 84.44 202 PRO A O 1
ATOM 1565 N N . PRO A 1 203 ? 7.997 -8.631 -12.076 1.00 84.94 203 PRO A N 1
ATOM 1566 C CA . PRO A 1 203 ? 6.616 -8.236 -12.363 1.00 84.94 203 PRO A CA 1
ATOM 1567 C C . PRO A 1 203 ? 5.680 -8.448 -11.165 1.00 84.94 203 PRO A C 1
ATOM 1569 O O . PRO A 1 203 ? 4.680 -7.744 -11.032 1.00 84.94 203 PRO A O 1
ATOM 1572 N N . ASP A 1 204 ? 6.018 -9.384 -10.276 1.00 82.56 204 ASP A N 1
ATOM 1573 C CA . ASP A 1 204 ? 5.204 -9.744 -9.113 1.00 82.56 204 ASP A CA 1
ATOM 1574 C C . ASP A 1 204 ? 5.084 -8.596 -8.101 1.00 82.56 204 ASP A C 1
ATOM 1576 O O . ASP A 1 204 ? 4.044 -8.440 -7.464 1.00 82.56 204 ASP A O 1
ATOM 1580 N N . GLU A 1 205 ? 6.111 -7.746 -7.982 1.00 80.81 205 GLU A N 1
ATOM 1581 C CA . GLU A 1 205 ? 6.069 -6.559 -7.116 1.00 80.81 205 GLU A CA 1
ATOM 1582 C C . GLU A 1 205 ? 5.068 -5.513 -7.623 1.00 80.81 205 GLU A C 1
ATOM 1584 O O . GLU A 1 205 ? 4.336 -4.909 -6.832 1.00 80.81 205 GLU A O 1
ATOM 1589 N N . LEU A 1 206 ? 5.004 -5.314 -8.945 1.00 85.31 206 LEU A N 1
ATOM 1590 C CA . LEU A 1 206 ? 4.034 -4.404 -9.551 1.00 85.31 206 LEU A CA 1
ATOM 1591 C C . LEU A 1 206 ? 2.614 -4.966 -9.430 1.00 85.31 206 LEU A C 1
ATOM 1593 O O . LEU A 1 206 ? 1.697 -4.225 -9.089 1.00 85.31 206 LEU A O 1
ATOM 1597 N N . ARG A 1 207 ? 2.438 -6.275 -9.643 1.00 85.19 207 ARG A N 1
ATOM 1598 C CA . ARG A 1 207 ? 1.140 -6.939 -9.473 1.00 85.19 207 ARG A CA 1
ATOM 1599 C C . ARG A 1 207 ? 0.619 -6.779 -8.049 1.00 85.19 207 ARG A C 1
ATOM 1601 O O . ARG A 1 207 ? -0.455 -6.226 -7.860 1.00 85.19 207 ARG A O 1
ATOM 1608 N N . ALA A 1 208 ? 1.444 -7.121 -7.059 1.00 81.06 208 ALA A N 1
ATOM 1609 C CA . ALA A 1 208 ? 1.094 -6.964 -5.652 1.00 81.06 208 ALA A CA 1
ATOM 1610 C C . ALA A 1 208 ? 0.774 -5.505 -5.281 1.00 81.06 208 ALA A C 1
ATOM 1612 O O . ALA A 1 208 ? -0.001 -5.258 -4.357 1.00 81.06 208 ALA A O 1
ATOM 1613 N N . THR A 1 209 ? 1.378 -4.537 -5.978 1.00 82.81 209 THR A N 1
ATOM 1614 C CA . THR A 1 209 ? 1.037 -3.121 -5.828 1.00 82.81 209 THR A CA 1
ATOM 1615 C C . THR A 1 209 ? -0.370 -2.839 -6.351 1.00 82.81 209 THR A C 1
ATOM 1617 O O . THR A 1 209 ? -1.170 -2.282 -5.606 1.00 82.81 209 THR A O 1
ATOM 1620 N N . PHE A 1 210 ? -0.691 -3.232 -7.587 1.00 87.19 210 PHE A N 1
ATOM 1621 C CA . PHE A 1 210 ? -2.027 -3.030 -8.163 1.00 87.19 210 PHE A CA 1
ATOM 1622 C C . PHE A 1 210 ? -3.121 -3.730 -7.359 1.00 87.19 210 PHE A C 1
ATOM 1624 O O . PHE A 1 210 ? -4.162 -3.126 -7.139 1.00 87.19 210 PHE A O 1
ATOM 1631 N N . ASP A 1 211 ? -2.857 -4.930 -6.841 1.00 83.56 211 ASP A N 1
ATOM 1632 C CA . ASP A 1 211 ? -3.801 -5.640 -5.972 1.00 83.56 211 ASP A CA 1
ATOM 1633 C C . ASP A 1 211 ? -4.114 -4.820 -4.709 1.00 83.56 211 ASP A C 1
ATOM 1635 O O . ASP A 1 211 ? -5.262 -4.717 -4.294 1.00 83.56 211 ASP A O 1
ATOM 1639 N N . THR A 1 212 ? -3.103 -4.154 -4.137 1.00 81.25 212 THR A N 1
ATOM 1640 C CA . THR A 1 212 ? -3.290 -3.287 -2.960 1.00 81.25 212 THR A CA 1
ATOM 1641 C C . THR A 1 212 ? -4.147 -2.066 -3.299 1.00 81.25 212 THR A C 1
ATOM 1643 O O . THR A 1 212 ? -5.065 -1.739 -2.552 1.00 81.25 212 THR A O 1
ATOM 1646 N N . PHE A 1 213 ? -3.878 -1.404 -4.430 1.00 86.44 213 PHE A N 1
ATOM 1647 C CA . PHE A 1 213 ? -4.684 -0.264 -4.880 1.00 86.44 213 PHE A CA 1
ATOM 1648 C C . PHE A 1 213 ? -6.114 -0.671 -5.244 1.00 86.44 213 PHE A C 1
ATOM 1650 O O . PHE A 1 213 ? -7.033 0.083 -4.948 1.00 86.44 213 PHE A O 1
ATOM 1657 N N . ALA A 1 214 ? -6.319 -1.865 -5.802 1.00 87.19 214 ALA A N 1
ATOM 1658 C CA . ALA A 1 214 ? -7.649 -2.408 -6.053 1.00 87.19 214 ALA A CA 1
ATOM 1659 C C . ALA A 1 214 ? -8.409 -2.666 -4.740 1.00 87.19 214 ALA A C 1
ATOM 1661 O O . ALA A 1 214 ? -9.576 -2.300 -4.629 1.00 87.19 214 ALA A O 1
ATOM 1662 N N . SER A 1 215 ? -7.751 -3.214 -3.709 1.00 83.50 215 SER A N 1
ATOM 1663 C CA . SER A 1 215 ? -8.363 -3.367 -2.380 1.00 83.50 215 SER A CA 1
ATOM 1664 C C . SER A 1 215 ? -8.746 -2.024 -1.753 1.00 83.50 215 SER A C 1
ATOM 1666 O O . SER A 1 215 ? -9.820 -1.914 -1.169 1.00 83.50 215 SER A O 1
ATOM 1668 N N . ILE A 1 216 ? -7.890 -1.004 -1.881 1.00 85.00 216 ILE A N 1
ATOM 1669 C CA . ILE A 1 216 ? -8.191 0.363 -1.426 1.00 85.00 216 ILE A CA 1
ATOM 1670 C C . ILE A 1 216 ? -9.392 0.910 -2.207 1.00 85.00 216 ILE A C 1
ATOM 1672 O O . ILE A 1 216 ? -10.344 1.386 -1.598 1.00 85.00 216 ILE A O 1
ATOM 1676 N N . ALA A 1 217 ? -9.395 0.770 -3.533 1.00 88.94 217 ALA A N 1
ATOM 1677 C CA . ALA A 1 217 ? -10.475 1.253 -4.385 1.00 88.94 217 ALA A CA 1
ATOM 1678 C C . ALA A 1 217 ? -11.832 0.633 -4.024 1.00 88.94 217 ALA A C 1
ATOM 1680 O O . ALA A 1 217 ? -12.819 1.347 -3.896 1.00 88.94 217 ALA A O 1
ATOM 1681 N N . HIS A 1 218 ? -11.879 -0.679 -3.781 1.00 86.00 218 HIS A N 1
ATOM 1682 C CA . HIS A 1 218 ? -13.105 -1.353 -3.350 1.00 86.00 218 HIS A CA 1
ATOM 1683 C C . HIS A 1 218 ? -13.546 -0.967 -1.934 1.00 86.00 218 HIS A C 1
ATOM 1685 O O . HIS A 1 218 ? -14.743 -0.919 -1.661 1.00 86.00 218 HIS A O 1
ATOM 1691 N N . HIS A 1 219 ? -12.605 -0.701 -1.025 1.00 83.69 219 HIS A N 1
ATOM 1692 C CA . HIS A 1 219 ? -12.941 -0.308 0.341 1.00 83.69 219 HIS A CA 1
ATOM 1693 C C . HIS A 1 219 ? -13.538 1.105 0.396 1.00 83.69 219 HIS A C 1
ATOM 1695 O O . HIS A 1 219 ? -14.530 1.310 1.090 1.00 83.69 219 HIS A O 1
ATOM 1701 N N . PHE A 1 220 ? -12.964 2.051 -0.352 1.00 85.75 220 PHE A N 1
ATOM 1702 C CA . PHE A 1 220 ? -13.354 3.468 -0.354 1.00 85.75 220 PHE A CA 1
ATOM 1703 C C . PHE A 1 220 ? -14.325 3.861 -1.479 1.00 85.75 220 PHE A C 1
ATOM 1705 O O . PHE A 1 220 ? -14.624 5.038 -1.615 1.00 85.75 220 PHE A O 1
ATOM 1712 N N . ASP A 1 221 ? -14.817 2.893 -2.259 1.00 88.75 221 ASP A N 1
ATOM 1713 C CA . ASP A 1 221 ? -15.713 3.107 -3.408 1.00 88.75 221 ASP A CA 1
ATOM 1714 C C . ASP A 1 221 ? -15.150 4.103 -4.444 1.00 88.75 221 ASP A C 1
ATOM 1716 O O . ASP A 1 221 ? -15.762 5.110 -4.783 1.00 88.75 221 ASP A O 1
ATOM 1720 N N . LEU A 1 222 ? -13.933 3.819 -4.926 1.00 91.38 222 LEU A N 1
ATOM 1721 C CA . LEU A 1 222 ? -13.207 4.619 -5.921 1.00 91.38 222 LEU A CA 1
ATOM 1722 C C . LEU A 1 222 ? -13.237 3.915 -7.297 1.00 91.38 222 LEU A C 1
ATOM 1724 O O . LEU A 1 222 ? -12.353 3.095 -7.595 1.00 91.38 222 LEU A O 1
ATOM 1728 N N . PRO A 1 223 ? -14.264 4.152 -8.136 1.00 92.81 223 PRO A N 1
ATOM 1729 C CA . PRO A 1 223 ? -14.507 3.361 -9.342 1.00 92.81 223 PRO A CA 1
ATOM 1730 C C . PRO A 1 223 ? -13.440 3.563 -10.425 1.00 92.81 223 PRO A C 1
ATOM 1732 O O . PRO A 1 223 ? -13.037 2.599 -11.084 1.00 92.81 223 PRO A O 1
ATOM 1735 N N . TYR A 1 224 ? -12.942 4.787 -10.597 1.00 94.25 224 TYR A N 1
ATOM 1736 C CA . TYR A 1 224 ? -11.967 5.111 -11.633 1.00 94.25 224 TYR A CA 1
ATOM 1737 C C . TYR A 1 224 ? -10.587 4.528 -11.302 1.00 94.25 224 TYR A C 1
ATOM 1739 O O . TYR A 1 224 ? -9.881 4.026 -12.188 1.00 94.25 224 TYR A O 1
ATOM 1747 N N . LEU A 1 225 ? -10.215 4.501 -10.018 1.00 93.25 225 LEU A N 1
ATOM 1748 C CA . LEU A 1 225 ? -9.013 3.808 -9.555 1.00 93.25 225 LEU A CA 1
ATOM 1749 C C . LEU A 1 225 ? -9.110 2.294 -9.783 1.00 93.25 225 LEU A C 1
ATOM 1751 O O . LEU A 1 225 ? -8.140 1.693 -10.260 1.00 93.25 225 LEU A O 1
ATOM 1755 N N . ALA A 1 226 ? -10.259 1.683 -9.476 1.00 92.62 226 ALA A N 1
ATOM 1756 C CA . ALA A 1 226 ? -10.481 0.251 -9.682 1.00 92.62 226 ALA A CA 1
ATOM 1757 C C . ALA A 1 226 ? -10.364 -0.132 -11.166 1.00 92.62 226 ALA A C 1
ATOM 1759 O O . ALA A 1 226 ? -9.620 -1.058 -11.511 1.00 92.62 226 ALA A O 1
ATOM 1760 N N . GLU A 1 227 ? -11.022 0.620 -12.052 1.00 94.12 227 GLU A N 1
ATOM 1761 C CA . GLU A 1 227 ? -10.948 0.411 -13.501 1.00 94.12 227 GLU A CA 1
ATOM 1762 C C . GLU A 1 227 ? -9.517 0.591 -14.021 1.00 94.12 227 GLU A C 1
ATOM 1764 O O . GLU A 1 227 ? -9.005 -0.264 -14.749 1.00 94.12 227 GLU A O 1
ATOM 1769 N N . THR A 1 228 ? -8.827 1.650 -13.587 1.00 93.31 228 THR A N 1
ATOM 1770 C CA . THR A 1 228 ? -7.434 1.904 -13.977 1.00 93.31 228 THR A CA 1
ATOM 1771 C C . THR A 1 228 ? -6.518 0.749 -13.566 1.00 93.31 228 THR A C 1
ATOM 1773 O O . THR A 1 228 ? -5.679 0.312 -14.360 1.00 93.31 228 THR A O 1
ATOM 1776 N N . CYS A 1 229 ? -6.674 0.220 -12.349 1.00 91.94 229 CYS A N 1
ATOM 1777 C CA . CYS A 1 229 ? -5.890 -0.919 -11.868 1.00 91.94 229 CYS A CA 1
ATOM 1778 C C . CYS A 1 229 ? -6.180 -2.191 -12.678 1.00 91.94 229 CYS A C 1
ATOM 1780 O O . CYS A 1 229 ? -5.242 -2.893 -13.071 1.00 91.94 229 CYS A O 1
ATOM 1782 N N . ALA A 1 230 ? -7.452 -2.468 -12.978 1.00 91.00 230 ALA A N 1
ATOM 1783 C CA . ALA A 1 230 ? -7.856 -3.610 -13.795 1.00 91.00 230 ALA A CA 1
ATOM 1784 C C . ALA A 1 230 ? -7.301 -3.507 -15.226 1.00 91.00 230 ALA A C 1
ATOM 1786 O O . ALA A 1 230 ? -6.680 -4.451 -15.728 1.00 91.00 230 ALA A O 1
ATOM 1787 N N . TRP A 1 231 ? -7.447 -2.339 -15.857 1.00 92.31 231 TRP A N 1
ATOM 1788 C CA . TRP A 1 231 ? -6.958 -2.073 -17.206 1.00 92.31 231 TRP A CA 1
ATOM 1789 C C . TRP A 1 231 ? -5.431 -2.161 -17.300 1.00 92.31 231 TRP A C 1
ATOM 1791 O O . TRP A 1 231 ? -4.907 -2.803 -18.215 1.00 92.31 231 TRP A O 1
ATOM 1801 N N . LEU A 1 232 ? -4.697 -1.575 -1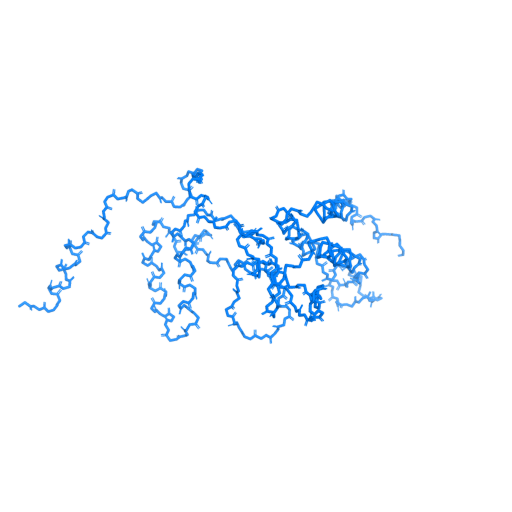6.346 1.00 90.31 232 LEU A N 1
ATOM 1802 C CA . LEU A 1 232 ? -3.234 -1.660 -16.306 1.00 90.31 232 LEU A CA 1
ATOM 1803 C C . LEU A 1 232 ? -2.759 -3.084 -16.034 1.00 90.31 232 LEU A C 1
ATOM 1805 O O . LEU A 1 232 ? -1.810 -3.531 -16.674 1.00 90.31 232 LEU A O 1
ATOM 1809 N N . SER A 1 233 ? -3.418 -3.822 -15.141 1.00 88.69 233 SER A N 1
ATOM 1810 C CA . SER A 1 233 ? -3.087 -5.225 -14.889 1.00 88.69 233 SER A CA 1
ATOM 1811 C C . SER A 1 233 ? -3.270 -6.073 -16.157 1.00 88.69 233 SER A C 1
ATOM 1813 O O . SER A 1 233 ? -2.362 -6.808 -16.554 1.00 88.69 233 SER A O 1
ATOM 1815 N N . ALA A 1 234 ? -4.385 -5.900 -16.872 1.00 88.12 234 ALA A N 1
ATOM 1816 C CA . ALA A 1 234 ? -4.635 -6.583 -18.141 1.00 88.12 234 ALA A CA 1
ATOM 1817 C C . ALA A 1 234 ? -3.655 -6.154 -19.248 1.00 88.12 234 ALA A C 1
ATOM 1819 O O . ALA A 1 234 ? -3.149 -6.993 -19.991 1.00 88.12 234 ALA A O 1
ATOM 1820 N N . SER A 1 235 ? -3.329 -4.867 -19.347 1.00 86.38 235 SER A N 1
ATOM 1821 C CA . SER A 1 235 ? -2.455 -4.343 -20.404 1.00 86.38 235 SER A CA 1
ATOM 1822 C C . SER A 1 235 ? -0.984 -4.695 -20.179 1.00 86.38 235 SER A C 1
ATOM 1824 O O . SER A 1 235 ? -0.284 -5.082 -21.117 1.00 86.38 235 SER A O 1
ATOM 1826 N N . VAL A 1 236 ? -0.516 -4.588 -18.932 1.00 82.62 236 VAL A N 1
ATOM 1827 C CA . VAL A 1 236 ? 0.875 -4.851 -18.547 1.00 82.62 236 VAL A CA 1
ATOM 1828 C C . VAL A 1 236 ? 1.136 -6.342 -18.393 1.00 82.62 236 VAL A C 1
ATOM 1830 O O . VAL A 1 236 ? 2.253 -6.756 -18.658 1.00 82.62 236 VAL A O 1
ATOM 1833 N N . PHE A 1 237 ? 0.160 -7.170 -18.005 1.00 80.62 237 PHE A N 1
ATOM 1834 C CA . PHE A 1 237 ? 0.393 -8.604 -17.786 1.00 80.62 237 PHE A CA 1
ATOM 1835 C C . PHE A 1 237 ? -0.353 -9.540 -18.741 1.00 80.62 237 PHE A C 1
ATOM 1837 O O . PHE A 1 237 ? 0.102 -10.664 -18.942 1.00 80.62 237 PHE A O 1
ATOM 1844 N N . GLY A 1 238 ? -1.454 -9.113 -19.360 1.00 64.88 238 GLY A N 1
ATOM 1845 C CA . GLY A 1 238 ? -2.286 -9.956 -20.233 1.00 64.88 238 GLY A CA 1
ATOM 1846 C C . GLY A 1 238 ? -1.613 -10.376 -21.542 1.00 64.88 238 GLY A C 1
ATOM 1847 O O . GLY A 1 238 ? -2.035 -11.348 -22.159 1.00 64.88 238 GLY A O 1
ATOM 1848 N N . LYS A 1 239 ? -0.520 -9.710 -21.937 1.00 53.16 239 LYS A N 1
ATOM 1849 C CA . LYS A 1 239 ? 0.334 -10.120 -23.069 1.00 53.16 239 LYS A CA 1
ATOM 1850 C C . LYS A 1 239 ? 1.558 -10.939 -22.653 1.00 53.16 239 LYS A C 1
ATOM 1852 O O . LYS A 1 239 ? 2.313 -11.393 -23.497 1.00 53.16 239 LYS A O 1
ATOM 1857 N N . PHE A 1 240 ? 1.775 -11.175 -21.360 1.00 46.97 240 PHE A N 1
ATOM 1858 C CA . PHE A 1 240 ? 2.887 -12.002 -20.890 1.00 46.97 240 PHE A CA 1
ATOM 1859 C C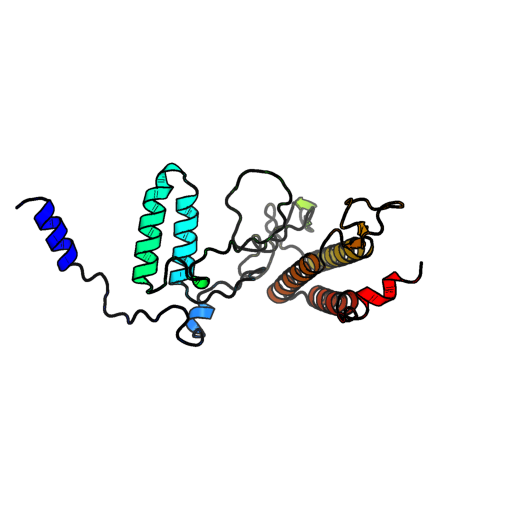 . PHE A 1 240 ? 2.447 -13.462 -20.763 1.00 46.97 240 PHE A C 1
ATOM 1861 O O . PHE A 1 240 ? 2.542 -14.073 -19.698 1.00 46.97 240 PHE A O 1
ATOM 1868 N N . SER A 1 241 ? 1.992 -14.058 -21.869 1.00 37.06 241 SER A N 1
ATOM 1869 C CA . SER A 1 241 ? 2.062 -15.515 -21.960 1.00 37.06 241 SER A CA 1
ATOM 1870 C C . SER A 1 241 ? 3.549 -15.895 -21.917 1.00 37.06 241 SER A C 1
ATOM 1872 O O . SER A 1 241 ? 4.395 -15.225 -22.518 1.00 37.06 241 SER A O 1
ATOM 1874 N N . LYS A 1 242 ? 3.905 -16.947 -21.170 1.00 42.97 242 LYS A N 1
ATOM 1875 C CA . LYS A 1 242 ? 5.297 -17.397 -20.939 1.00 42.97 242 LYS A CA 1
ATOM 1876 C C . LYS A 1 242 ? 6.142 -17.567 -22.223 1.00 42.97 242 LYS A C 1
ATOM 1878 O O . LYS A 1 242 ? 7.360 -17.690 -22.118 1.00 42.97 242 LYS A O 1
ATOM 1883 N N . ALA A 1 243 ? 5.527 -17.563 -23.406 1.00 39.88 243 ALA A N 1
ATOM 1884 C CA . ALA A 1 243 ? 6.164 -17.741 -24.705 1.00 39.88 243 ALA A CA 1
ATOM 1885 C C . ALA A 1 243 ? 6.819 -16.468 -25.290 1.00 39.88 243 ALA A C 1
ATOM 1887 O O . ALA A 1 243 ? 7.836 -16.570 -25.974 1.00 39.88 243 ALA A O 1
ATOM 1888 N N . GLU A 1 244 ? 6.319 -15.258 -25.013 1.00 38.56 244 GLU A N 1
ATOM 1889 C CA . GLU A 1 244 ? 6.766 -14.056 -25.754 1.00 38.56 244 GLU A CA 1
ATOM 1890 C C . GLU A 1 244 ? 7.990 -13.354 -25.139 1.00 38.56 244 GLU A C 1
ATOM 1892 O O . GLU A 1 244 ? 8.743 -12.668 -25.836 1.00 38.56 244 GLU A O 1
ATOM 1897 N N . VAL A 1 245 ? 8.297 -13.636 -23.867 1.00 45.09 245 VAL A N 1
ATOM 1898 C CA . VAL A 1 245 ? 9.535 -13.183 -23.194 1.00 45.09 245 VAL A CA 1
ATOM 1899 C C . VAL A 1 245 ? 10.784 -13.894 -23.749 1.00 45.09 245 VAL A C 1
ATOM 1901 O O . VAL A 1 245 ? 11.911 -13.515 -23.434 1.00 45.09 245 VAL A O 1
ATOM 1904 N N . ALA A 1 246 ? 10.618 -14.928 -24.579 1.00 39.44 246 ALA A N 1
ATOM 1905 C CA . ALA A 1 246 ? 11.716 -15.548 -25.319 1.00 39.44 246 ALA A CA 1
ATOM 1906 C C . ALA A 1 246 ? 11.931 -14.909 -26.704 1.00 39.44 246 ALA A C 1
ATOM 1908 O O . ALA A 1 246 ? 13.075 -14.761 -27.123 1.00 39.44 246 ALA A O 1
ATOM 1909 N N . ASN A 1 247 ? 10.864 -14.463 -27.380 1.00 35.03 247 ASN A N 1
ATOM 1910 C CA . ASN A 1 247 ? 10.934 -14.047 -28.787 1.00 35.03 247 ASN A CA 1
ATOM 1911 C C . ASN A 1 247 ? 11.111 -12.541 -29.018 1.00 35.03 247 ASN A C 1
ATOM 1913 O O . ASN A 1 247 ? 11.589 -12.149 -30.080 1.00 35.03 247 ASN A O 1
ATOM 1917 N N . CYS A 1 248 ? 10.836 -11.684 -28.031 1.00 37.00 248 CYS A N 1
ATOM 1918 C CA . CYS A 1 248 ? 11.177 -10.257 -28.146 1.00 37.00 248 CYS A CA 1
ATOM 1919 C C . CYS A 1 248 ? 12.694 -9.985 -27.960 1.00 37.00 248 CYS A C 1
ATOM 1921 O O . CYS A 1 248 ? 13.174 -8.886 -28.213 1.00 37.00 248 CYS A O 1
ATOM 1923 N N . PHE A 1 249 ? 13.473 -10.998 -27.552 1.00 45.97 249 PHE A N 1
ATOM 1924 C CA . PHE A 1 249 ? 14.904 -10.894 -27.221 1.00 45.97 249 PHE A CA 1
ATOM 1925 C C . PHE A 1 249 ? 15.873 -11.154 -28.389 1.00 45.97 249 PHE A C 1
ATOM 1927 O O . PHE A 1 249 ? 17.082 -11.119 -28.179 1.00 45.97 249 PHE A O 1
ATOM 1934 N N . GLN A 1 250 ? 15.376 -11.416 -29.602 1.00 37.09 250 GLN A N 1
ATOM 1935 C CA . GLN A 1 250 ? 16.217 -11.726 -30.773 1.00 37.09 250 GLN A CA 1
ATOM 1936 C C . GLN A 1 250 ? 16.230 -10.645 -31.860 1.00 37.09 250 GLN A C 1
ATOM 1938 O O . GLN A 1 250 ? 16.915 -10.807 -32.867 1.00 37.09 250 GLN A O 1
ATOM 1943 N N . ARG A 1 251 ? 15.501 -9.537 -31.691 1.00 33.62 251 ARG A N 1
ATOM 1944 C CA . ARG A 1 251 ? 15.536 -8.419 -32.644 1.00 33.62 251 ARG A CA 1
ATOM 1945 C C . ARG A 1 251 ? 15.806 -7.098 -31.937 1.00 33.62 251 ARG A C 1
ATOM 1947 O O . ARG A 1 251 ? 14.891 -6.304 -31.742 1.00 33.62 251 ARG A O 1
ATOM 1954 N N . ARG A 1 252 ? 17.069 -6.888 -31.578 1.00 35.72 252 ARG A N 1
ATOM 1955 C CA . ARG A 1 252 ? 17.792 -5.613 -31.664 1.00 35.72 252 ARG A CA 1
ATOM 1956 C C . ARG A 1 252 ? 19.282 -5.885 -31.547 1.00 35.72 252 ARG A C 1
ATOM 1958 O O . ARG A 1 252 ? 19.644 -6.700 -30.673 1.00 35.72 252 ARG A O 1
#